Protein 6SA9 (pdb70)

B-factor: mean 26.71, std 13.99, range [3.39, 95.65]

Structure (mmCIF, N/CA/C/O backbone):
data_6SA9
#
_entry.id   6SA9
#
_cell.length_a   42.387
_cell.length_b   98.920
_cell.length_c   76.508
_cell.angle_alpha   90.000
_cell.angle_beta   94.370
_cell.angle_gamma   90.000
#
_symmetry.space_group_name_H-M   'C 1 2 1'
#
loop_
_entity.id
_entity.type
_entity.pdbx_description
1 polymer 'Endogenous retrovirus group K member 9 Pol protein'
2 non-polymer GLYCEROL
3 water water
#
loop_
_atom_site.group_PDB
_atom_site.id
_atom_site.type_symbol
_atom_site.label_atom_id
_atom_site.label_alt_id
_atom_site.label_comp_id
_atom_site.label_asym_id
_atom_site.label_entity_id
_atom_site.label_seq_id
_atom_site.pdbx_PDB_ins_code
_atom_site.Cartn_x
_atom_site.Cartn_y
_atom_site.Cartn_z
_atom_site.occupancy
_atom_site.B_iso_or_equiv
_atom_site.auth_seq_id
_atom_site.auth_comp_id
_atom_site.auth_asym_id
_atom_site.auth_atom_id
_atom_site.pdbx_PDB_model_num
ATOM 1 N N . PRO A 1 2 ? 17.714 -2.347 13.126 1.00 21.91 1 PRO A N 1
ATOM 2 C CA . PRO A 1 2 ? 16.318 -2.641 12.785 1.00 19.24 1 PRO A CA 1
ATOM 3 C C . PRO A 1 2 ? 16.016 -2.476 11.302 1.00 22.03 1 PRO A C 1
ATOM 4 O O . PRO A 1 2 ? 16.745 -1.792 10.584 1.00 21.24 1 PRO A O 1
ATOM 8 N N . VAL A 1 3 ? 14.939 -3.105 10.853 1.00 18.60 2 VAL A N 1
ATOM 9 C CA . VAL A 1 3 ? 14.517 -3.006 9.460 1.00 18.88 2 VAL A CA 1
ATOM 10 C C . VAL A 1 3 ? 13.605 -1.804 9.320 1.00 31.81 2 VAL A C 1
ATOM 11 O O . VAL A 1 3 ? 12.625 -1.678 10.051 1.00 30.03 2 VAL A O 1
ATOM 15 N N . THR A 1 4 ? 13.924 -0.920 8.384 1.00 32.09 3 THR A N 1
ATOM 16 C CA . THR A 1 4 ? 13.250 0.376 8.325 1.00 38.24 3 THR A CA 1
ATOM 17 C C . THR A 1 4 ? 12.172 0.437 7.254 1.00 43.37 3 THR A C 1
ATOM 18 O O . THR A 1 4 ? 11.484 1.451 7.109 1.00 40.14 3 THR A O 1
ATOM 22 N N . LEU A 1 5 ? 12.026 -0.653 6.510 1.00 44.44 4 LEU A N 1
ATOM 23 C CA . LEU A 1 5 ? 10.962 -0.768 5.523 1.00 49.81 4 LEU A CA 1
ATOM 24 C C . LEU A 1 5 ? 10.440 -2.202 5.469 1.00 48.84 4 LEU A C 1
ATOM 25 O O . LEU A 1 5 ? 11.176 -3.117 5.107 1.00 42.19 4 LEU A O 1
ATOM 30 N N . GLU A 1 6 ? 9.176 -2.397 5.838 1.00 53.22 5 GLU A N 1
ATOM 31 C CA . GLU A 1 6 ? 8.562 -3.721 5.782 1.00 59.18 5 GLU A CA 1
ATOM 32 C C . GLU A 1 6 ? 8.604 -4.277 4.359 1.00 57.37 5 GLU A C 1
ATOM 33 O O . GLU A 1 6 ? 8.507 -3.519 3.391 1.00 54.39 5 GLU A O 1
ATOM 39 N N . PRO A 1 7 ? 8.746 -5.607 4.231 1.00 51.30 6 PRO A N 1
ATOM 40 C CA . PRO A 1 7 ? 8.760 -6.304 2.939 1.00 53.48 6 PRO A CA 1
ATOM 41 C C . PRO A 1 7 ? 7.509 -6.042 2.103 1.00 61.23 6 PRO A C 1
ATOM 42 O O . PRO A 1 7 ? 6.437 -5.824 2.668 1.00 64.77 6 PRO A O 1
ATOM 46 N N . ALA A 1 24 ? 13.029 -3.466 1.002 1.00 70.94 23 ALA A N 1
ATOM 47 C CA . ALA A 1 24 ? 13.270 -3.377 2.438 1.00 72.03 23 ALA A CA 1
ATOM 48 C C . ALA A 1 24 ? 14.738 -3.082 2.731 1.00 68.22 23 ALA A C 1
ATOM 49 O O . ALA A 1 24 ? 15.623 -3.590 2.043 1.00 69.92 23 ALA A O 1
ATOM 51 N N . ARG A 1 25 ? 14.994 -2.261 3.750 1.00 59.28 24 ARG A N 1
ATOM 52 C CA . ARG A 1 25 ? 16.368 -1.962 4.146 1.00 44.55 24 ARG A CA 1
ATOM 53 C C . ARG A 1 25 ? 16.579 -1.858 5.661 1.00 35.12 24 ARG A C 1
ATOM 54 O O . ARG A 1 25 ? 15.632 -1.918 6.453 1.00 29.38 24 ARG A O 1
ATOM 62 N N . TYR A 1 26 ? 17.840 -1.698 6.043 1.00 27.92 25 TYR A N 1
ATOM 63 C CA . TYR A 1 26 ? 18.258 -1.899 7.418 1.00 27.88 25 TYR A CA 1
ATOM 64 C C . TYR A 1 26 ? 19.044 -0.701 7.934 1.00 33.88 25 TYR A C 1
ATOM 65 O O . TYR A 1 26 ? 19.842 -0.110 7.204 1.00 33.38 25 TYR A O 1
ATOM 74 N N . LYS A 1 27 ? 18.800 -0.339 9.190 1.00 27.23 26 LYS A N 1
ATOM 75 C CA . LYS A 1 27 ? 19.582 0.687 9.857 1.00 30.73 26 LYS A CA 1
ATOM 76 C C . LYS A 1 27 ? 20.030 0.169 11.220 1.00 28.82 26 LYS A C 1
ATOM 77 O O . LYS A 1 27 ? 19.226 -0.368 11.987 1.00 25.44 26 LYS A O 1
ATOM 83 N N . SER A 1 28 ? 21.318 0.316 11.512 1.00 24.26 27 SER A N 1
ATOM 84 C CA . SER A 1 28 ? 21.880 -0.204 12.752 1.00 30.44 27 SER A CA 1
ATOM 85 C C . SER A 1 28 ? 21.403 0.600 13.952 1.00 26.55 27 SER A C 1
ATOM 86 O O . SER A 1 28 ? 20.984 1.746 13.808 1.00 27.83 27 SER A O 1
ATOM 89 N N . PHE A 1 29 ? 21.460 -0.015 15.133 1.00 23.70 28 PHE A N 1
ATOM 90 C CA . PHE A 1 29 ? 21.277 0.714 16.382 1.00 23.94 28 PHE A CA 1
ATOM 91 C C . PHE A 1 29 ? 22.428 1.695 16.513 1.00 26.69 28 PHE A C 1
ATOM 92 O O . PHE A 1 29 ? 23.531 1.424 16.037 1.00 27.14 28 PHE A O 1
ATOM 100 N N . SER A 1 30 ? 22.173 2.826 17.162 1.00 25.86 29 SER A N 1
ATOM 101 C CA . SER A 1 30 ? 23.200 3.841 17.357 1.00 30.71 29 SER A CA 1
ATOM 102 C C . SER A 1 30 ? 24.254 3.329 18.328 1.00 31.75 29 SER A C 1
ATOM 103 O O . SER A 1 30 ? 23.968 2.491 19.187 1.00 24.45 29 SER A O 1
ATOM 106 N N . ILE A 1 31 ? 25.474 3.834 18.186 1.00 34.69 30 ILE A N 1
ATOM 107 C CA . ILE A 1 31 ? 26.562 3.435 19.068 1.00 34.60 30 ILE A CA 1
ATOM 108 C C . ILE A 1 31 ? 26.202 3.830 20.490 1.00 30.18 30 ILE A C 1
ATOM 109 O O . ILE A 1 31 ? 26.451 3.085 21.446 1.00 29.10 30 ILE A O 1
ATOM 114 N N . LYS A 1 32 ? 25.584 4.995 20.620 1.00 31.50 31 LYS A N 1
ATOM 115 C CA . LYS A 1 32 ? 25.126 5.478 21.913 1.00 34.63 31 LYS A CA 1
ATOM 116 C C . LYS A 1 32 ? 24.096 4.539 22.537 1.00 34.81 31 LYS A C 1
ATOM 117 O O . LYS A 1 32 ? 24.175 4.218 23.719 1.00 34.90 31 LYS A O 1
ATOM 131 N N . LEU A 1 34 ? 23.621 1.375 22.059 1.00 22.16 33 LEU A N 1
ATOM 132 C CA . LEU A 1 34 ? 24.261 0.133 22.471 1.00 22.96 33 LEU A CA 1
ATOM 133 C C . LEU A 1 34 ? 25.072 0.337 23.754 1.00 22.89 33 LEU A C 1
ATOM 134 O O . LEU A 1 34 ? 25.089 -0.520 24.637 1.00 22.07 33 LEU A O 1
ATOM 139 N N . LYS A 1 35 ? 25.726 1.487 23.873 1.00 22.67 34 LYS A N 1
ATOM 140 C CA . LYS A 1 35 ? 26.457 1.815 25.093 1.00 26.71 34 LYS A CA 1
ATOM 141 C C . LYS A 1 35 ? 25.536 1.898 26.313 1.00 25.13 34 LYS A C 1
ATOM 142 O O . LYS A 1 35 ? 25.876 1.395 27.387 1.00 25.46 34 LYS A O 1
ATOM 148 N N . ASP A 1 36 ? 24.385 2.548 26.147 1.00 26.80 35 ASP A N 1
ATOM 149 C CA . ASP A 1 36 ? 23.374 2.619 27.203 1.00 24.28 35 ASP A CA 1
ATOM 150 C C . ASP A 1 36 ? 22.885 1.234 27.634 1.00 25.91 35 ASP A C 1
ATOM 151 O O . ASP A 1 36 ? 22.706 0.972 28.826 1.00 29.31 35 ASP A O 1
ATOM 164 N N . LYS A 1 38 ? 24.523 -1.599 27.371 1.00 18.82 37 LYS A N 1
ATOM 165 C CA . LYS A 1 38 ? 25.609 -2.275 28.068 1.00 20.31 37 LYS A CA 1
ATOM 166 C C . LYS A 1 38 ? 25.724 -1.748 29.495 1.00 23.52 37 LYS A C 1
ATOM 167 O O . LYS A 1 38 ? 25.956 -2.511 30.437 1.00 21.73 37 LYS A O 1
ATOM 173 N N . GLU A 1 39 ? 25.561 -0.437 29.652 1.00 22.67 38 GLU A N 1
ATOM 174 C CA . GLU A 1 39 ? 25.616 0.180 30.973 1.00 28.69 38 GLU A CA 1
ATOM 175 C C . GLU A 1 39 ? 24.423 -0.259 31.825 1.00 27.92 38 GLU A C 1
ATOM 176 O O . GLU A 1 39 ? 24.561 -0.517 33.021 1.00 29.68 38 GLU A O 1
ATOM 182 N N . GLY A 1 40 ? 23.253 -0.359 31.204 1.00 29.30 39 GLY A N 1
ATOM 183 C CA . GLY A 1 40 ? 22.071 -0.821 31.906 1.00 25.56 39 GLY A CA 1
ATOM 184 C C . GLY A 1 40 ? 22.233 -2.237 32.424 1.00 25.18 39 GLY A C 1
ATOM 185 O O . GLY A 1 40 ? 21.871 -2.532 33.565 1.00 24.11 39 GLY A O 1
ATOM 186 N N . VAL A 1 41 ? 22.774 -3.124 31.591 1.00 18.27 40 VAL A N 1
ATOM 187 C CA . VAL A 1 41 ? 23.024 -4.500 32.024 1.00 20.93 40 VAL A CA 1
ATOM 188 C C . VAL A 1 41 ? 24.071 -4.537 33.141 1.00 23.73 40 VAL A C 1
ATOM 189 O O . VAL A 1 41 ? 23.931 -5.290 34.104 1.00 23.34 40 VAL A O 1
ATOM 193 N N . LYS A 1 42 ? 25.110 -3.712 33.019 1.00 22.22 41 LYS A N 1
ATOM 194 C CA . LYS A 1 42 ? 26.131 -3.621 34.068 1.00 28.06 41 LYS A CA 1
ATOM 195 C C . LYS A 1 42 ? 25.567 -3.140 35.405 1.00 25.66 41 LYS A C 1
ATOM 196 O O . LYS A 1 42 ? 25.904 -3.682 36.456 1.00 24.18 41 LYS A O 1
ATOM 202 N N . GLN A 1 43 ? 24.703 -2.128 35.362 1.00 23.70 42 GLN A N 1
ATOM 203 C CA . GLN A 1 43 ? 24.146 -1.543 36.584 1.00 24.29 42 GLN A CA 1
ATOM 204 C C . GLN A 1 43 ? 22.996 -2.351 37.175 1.00 29.70 42 GLN A C 1
ATOM 205 O O . GLN A 1 43 ? 22.878 -2.459 38.394 1.00 26.83 42 GLN A O 1
ATOM 211 N N . TYR A 1 44 ? 22.149 -2.923 36.320 1.00 27.10 43 TYR A N 1
ATOM 212 C CA . TYR A 1 44 ? 20.906 -3.528 36.805 1.00 29.34 43 TYR A CA 1
ATOM 213 C C . TYR A 1 44 ? 20.740 -5.019 36.509 1.00 27.47 43 TYR A C 1
ATOM 214 O O . TYR A 1 44 ? 19.875 -5.677 37.092 1.00 30.55 43 TYR A O 1
ATOM 223 N N . GLY A 1 45 ? 21.571 -5.553 35.618 1.00 24.10 44 GLY A N 1
ATOM 224 C CA . GLY A 1 45 ? 21.481 -6.954 35.241 1.00 22.45 44 GLY A CA 1
ATOM 225 C C . GLY A 1 45 ? 20.480 -7.184 34.119 1.00 25.35 44 GLY A C 1
ATOM 226 O O . GLY A 1 45 ? 19.559 -6.387 33.931 1.00 26.66 44 GLY A O 1
ATOM 227 N N . PRO A 1 46 ? 20.646 -8.289 33.372 1.00 25.65 45 PRO A N 1
ATOM 228 C CA . PRO A 1 46 ? 19.842 -8.576 32.178 1.00 26.68 45 PRO A CA 1
ATOM 229 C C . PRO A 1 46 ? 18.376 -8.801 32.514 1.00 25.49 45 PRO A C 1
ATOM 230 O O . PRO A 1 46 ? 17.503 -8.518 31.695 1.00 28.68 45 PRO A O 1
ATOM 234 N N . ASN A 1 47 ? 18.100 -9.315 33.706 1.00 25.33 46 ASN A N 1
ATOM 235 C CA . ASN A 1 47 ? 16.721 -9.634 34.047 1.00 28.32 46 ASN A CA 1
ATOM 236 C C . ASN A 1 47 ? 16.077 -8.776 35.121 1.00 28.58 46 ASN A C 1
ATOM 237 O O . ASN A 1 47 ? 15.125 -9.189 35.779 1.00 32.20 46 ASN A O 1
ATOM 242 N N . SER A 1 48 ? 16.585 -7.566 35.273 1.00 23.46 47 SER A N 1
ATOM 243 C CA . SER A 1 48 ? 15.891 -6.585 36.083 1.00 22.77 47 SER A CA 1
ATOM 244 C C . SER A 1 48 ? 14.599 -6.261 35.354 1.00 20.88 47 SER A C 1
ATOM 245 O O . SER A 1 48 ? 14.553 -6.302 34.123 1.00 23.22 47 SER A O 1
ATOM 248 N N . PRO A 1 49 ? 13.536 -5.945 36.103 1.00 19.63 48 PRO A N 1
ATOM 249 C CA . PRO A 1 49 ? 12.324 -5.448 35.442 1.00 21.84 48 PRO A CA 1
ATOM 250 C C . PRO A 1 49 ? 12.674 -4.276 34.529 1.00 22.36 48 PRO A C 1
ATOM 251 O O . PRO A 1 49 ? 12.097 -4.126 33.452 1.00 25.06 48 PRO A O 1
ATOM 255 N N . TYR A 1 50 ? 13.632 -3.461 34.961 1.00 24.90 49 TYR A N 1
ATOM 256 C CA . TYR A 1 50 ? 14.171 -2.370 34.158 1.00 21.19 49 TYR A CA 1
ATOM 257 C C . TYR A 1 50 ? 14.585 -2.822 32.750 1.00 24.86 49 TYR A C 1
ATOM 258 O O . TYR A 1 50 ? 14.035 -2.352 31.753 1.00 21.68 49 TYR A O 1
ATOM 280 N N . ARG A 1 52 ? 14.178 -5.780 31.328 1.00 19.92 51 ARG A N 1
ATOM 281 C CA . ARG A 1 52 ? 13.145 -6.597 30.686 1.00 22.71 51 ARG A CA 1
ATOM 282 C C . ARG A 1 52 ? 12.114 -5.745 29.957 1.00 22.72 51 ARG A C 1
ATOM 283 O O . ARG A 1 52 ? 11.743 -6.020 28.815 1.00 20.67 51 ARG A O 1
ATOM 291 N N . THR A 1 53 ? 11.644 -4.701 30.617 1.00 21.64 52 THR A N 1
ATOM 292 C CA . THR A 1 53 ? 10.641 -3.859 29.989 1.00 24.65 52 THR A CA 1
ATOM 293 C C . THR A 1 53 ? 11.277 -2.967 28.907 1.00 24.45 52 THR A C 1
ATOM 294 O O . THR A 1 53 ? 10.660 -2.695 27.875 1.00 20.46 52 THR A O 1
ATOM 298 N N . LEU A 1 54 ? 12.524 -2.555 29.110 1.00 21.42 53 LEU A N 1
ATOM 299 C CA . LEU A 1 54 ? 13.221 -1.759 28.099 1.00 20.30 53 LEU A CA 1
ATOM 300 C C . LEU A 1 54 ? 13.413 -2.589 26.833 1.00 19.55 53 LEU A C 1
ATOM 301 O O . LEU A 1 54 ? 13.153 -2.126 25.720 1.00 15.88 53 LEU A O 1
ATOM 306 N N . LEU A 1 55 ? 13.855 -3.832 27.009 1.00 19.70 54 LEU A N 1
ATOM 307 C CA . LEU A 1 55 ? 14.012 -4.737 25.882 1.00 19.64 54 LEU A CA 1
ATOM 308 C C . LEU A 1 55 ? 12.680 -5.002 25.180 1.00 16.17 54 LEU A C 1
ATOM 309 O O . LEU A 1 55 ? 12.604 -5.010 23.947 1.00 16.54 54 LEU A O 1
ATOM 314 N N . ASP A 1 56 ? 11.631 -5.214 25.969 1.00 16.56 55 ASP A N 1
ATOM 315 C CA . ASP A 1 56 ? 10.301 -5.422 25.414 1.00 18.87 55 ASP A CA 1
ATOM 316 C C . ASP A 1 56 ? 9.869 -4.229 24.568 1.00 17.10 55 ASP A C 1
ATOM 317 O O . ASP A 1 56 ? 9.315 -4.400 23.476 1.00 16.61 55 ASP A O 1
ATOM 322 N N . SER A 1 57 ? 10.129 -3.025 25.079 1.00 18.52 56 SER A N 1
ATOM 323 C CA . SER A 1 57 ? 9.769 -1.783 24.394 1.00 21.85 56 SER A CA 1
ATOM 324 C C . SER A 1 57 ? 10.496 -1.645 23.067 1.00 18.05 56 SER A C 1
ATOM 325 O O . SER A 1 57 ? 9.894 -1.312 22.046 1.00 18.23 56 SER A O 1
ATOM 328 N N . ILE A 1 58 ? 11.805 -1.882 23.094 1.00 17.57 57 ILE A N 1
ATOM 329 C CA . ILE A 1 58 ? 12.622 -1.830 21.883 1.00 16.28 57 ILE A CA 1
ATOM 330 C C . ILE A 1 58 ? 12.158 -2.868 20.865 1.00 18.39 57 ILE A C 1
ATOM 331 O O . ILE A 1 58 ? 12.068 -2.578 19.661 1.00 18.07 57 ILE A O 1
ATOM 336 N N . ALA A 1 59 ? 11.847 -4.068 21.355 1.00 13.17 58 ALA A N 1
ATOM 337 C CA . ALA A 1 59 ? 11.430 -5.182 20.499 1.00 15.11 58 ALA A CA 1
ATOM 338 C C . ALA A 1 59 ? 10.063 -4.957 19.837 1.00 18.62 58 ALA A C 1
ATOM 339 O O . ALA A 1 59 ? 9.782 -5.519 18.772 1.00 18.31 58 ALA A O 1
ATOM 341 N N . HIS A 1 60 ? 9.212 -4.146 20.463 1.00 16.40 59 HIS A N 1
ATOM 342 C CA A HIS A 1 60 ? 7.906 -3.822 19.889 0.50 19.52 59 HIS A CA 1
ATOM 343 C CA B HIS A 1 60 ? 7.907 -3.824 19.888 0.50 19.52 59 HIS A CA 1
ATOM 344 C C . HIS A 1 60 ? 7.927 -2.481 19.165 1.00 22.19 59 HIS A C 1
ATOM 345 O O . HIS A 1 60 ? 7.036 -2.183 18.369 1.00 25.47 59 HI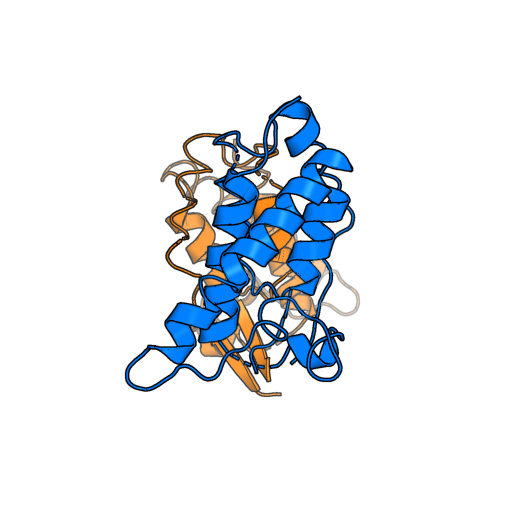S A O 1
ATOM 358 N N . GLY A 1 61 ? 8.953 -1.682 19.445 1.00 18.56 60 GLY A N 1
ATOM 359 C CA . GLY A 1 61 ? 9.092 -0.363 18.856 1.00 19.72 60 GLY A CA 1
ATOM 360 C C . GLY A 1 61 ? 9.817 -0.372 17.524 1.00 18.67 60 GLY A C 1
ATOM 361 O O . GLY A 1 61 ? 9.713 0.579 16.747 1.00 21.76 60 GLY A O 1
ATOM 362 N N . HIS A 1 62 ? 10.555 -1.451 17.278 1.00 17.44 61 HIS A N 1
ATOM 363 C CA . HIS A 1 62 ? 11.341 -1.613 16.068 1.00 22.41 61 HIS A CA 1
ATOM 364 C C . HIS A 1 62 ? 11.062 -2.985 15.487 1.00 19.44 61 HIS A C 1
ATOM 365 O O . HIS A 1 62 ? 10.622 -3.898 16.191 1.00 16.99 61 HIS A O 1
ATOM 372 N N . ARG A 1 63 ? 11.342 -3.134 14.201 1.00 18.48 62 ARG A N 1
ATOM 373 C CA . ARG A 1 63 ? 11.200 -4.420 13.547 1.00 17.12 62 ARG A CA 1
ATOM 374 C C . ARG A 1 63 ? 12.561 -5.098 13.628 1.00 14.55 62 ARG A C 1
ATOM 375 O O . ARG A 1 63 ? 13.472 -4.747 12.880 1.00 15.66 62 ARG A O 1
ATOM 383 N N . LEU A 1 64 ? 12.725 -6.024 14.576 1.00 14.34 63 LEU A N 1
ATOM 384 C CA . LEU A 1 64 ? 14.038 -6.620 14.811 1.00 14.84 63 LEU A CA 1
ATOM 385 C C . LEU A 1 64 ? 14.237 -7.929 14.049 1.00 12.43 63 LEU A C 1
ATOM 386 O O . LEU A 1 64 ? 13.412 -8.835 14.129 1.00 16.36 63 LEU A O 1
ATOM 391 N N . ILE A 1 65 ? 15.338 -8.016 13.310 1.00 14.03 64 ILE A N 1
ATOM 392 C CA . ILE A 1 65 ? 15.719 -9.267 12.664 1.00 13.80 64 ILE A CA 1
ATOM 393 C C . ILE A 1 65 ? 16.730 -10.007 13.543 1.00 15.15 64 ILE A C 1
ATOM 394 O O . ILE A 1 65 ? 17.244 -9.446 14.511 1.00 14.92 64 ILE A O 1
ATOM 399 N N . PRO A 1 66 ? 17.001 -11.282 13.236 1.00 14.84 65 PRO A N 1
ATOM 400 C CA . PRO A 1 66 ? 17.986 -11.975 14.073 1.00 15.19 65 PRO A CA 1
ATOM 401 C C . PRO A 1 66 ? 19.302 -11.207 14.203 1.00 14.44 65 PRO A C 1
ATOM 402 O O . PRO A 1 66 ? 19.903 -11.223 15.275 1.00 12.70 65 PRO A O 1
ATOM 406 N N . TYR A 1 67 ? 19.746 -10.533 13.146 1.00 12.17 66 TYR A N 1
ATOM 407 C CA . TYR A 1 67 ? 20.989 -9.770 13.244 1.00 13.15 66 TYR A CA 1
ATOM 408 C C . TYR A 1 67 ? 20.929 -8.710 14.344 1.00 14.00 66 TYR A C 1
ATOM 409 O O . TYR A 1 67 ? 21.904 -8.501 15.056 1.00 15.44 66 TYR A O 1
ATOM 418 N N . ASP A 1 68 ? 19.787 -8.034 14.481 1.00 15.06 67 ASP A N 1
ATOM 419 C CA . ASP A 1 68 ? 19.607 -7.067 15.570 1.00 16.63 67 ASP A CA 1
ATOM 420 C C . ASP A 1 68 ? 19.743 -7.724 16.937 1.00 14.67 67 ASP A C 1
ATOM 421 O O . ASP A 1 68 ? 20.347 -7.160 17.855 1.00 14.44 67 ASP A O 1
ATOM 426 N N . TRP A 1 69 ? 19.129 -8.891 17.094 1.00 12.85 68 TRP A N 1
ATOM 427 C CA . TRP A 1 69 ? 19.156 -9.565 18.385 1.00 14.18 68 TRP A CA 1
ATOM 428 C C . TRP A 1 69 ? 20.574 -9.969 18.737 1.00 15.20 68 TRP A C 1
ATOM 429 O O . TRP A 1 69 ? 21.004 -9.842 19.895 1.00 15.24 68 TRP A O 1
ATOM 440 N N . GLU A 1 70 ? 21.297 -10.453 17.733 1.00 12.97 69 GLU A N 1
ATOM 441 C CA . GLU A 1 70 ? 22.699 -10.838 17.912 1.00 15.22 69 GLU A CA 1
ATOM 442 C C . GLU A 1 70 ? 23.536 -9.636 18.341 1.00 15.90 69 GLU A C 1
ATOM 443 O O . GLU A 1 70 ? 24.302 -9.732 19.297 1.00 19.19 69 GLU A O 1
ATOM 449 N N . ILE A 1 71 ? 23.393 -8.513 17.641 1.00 14.01 70 ILE A N 1
ATOM 450 C CA . ILE A 1 71 ? 24.161 -7.312 17.981 1.00 20.21 70 ILE A CA 1
ATOM 451 C C . ILE A 1 71 ? 23.841 -6.800 19.390 1.00 20.19 70 ILE A C 1
ATOM 452 O O . ILE A 1 71 ? 24.743 -6.465 20.165 1.00 19.70 70 ILE A O 1
ATOM 457 N N . LEU A 1 72 ? 22.551 -6.737 19.712 1.00 16.71 71 LEU A N 1
ATOM 458 C CA . LEU A 1 72 ? 22.093 -6.272 21.019 1.00 18.87 71 LEU A CA 1
ATOM 459 C C . LEU A 1 72 ? 22.652 -7.133 22.132 1.00 18.12 71 LEU A C 1
ATOM 460 O O . LEU A 1 72 ? 23.228 -6.623 23.098 1.00 20.77 71 LEU A O 1
ATOM 465 N N . ALA A 1 73 ? 22.475 -8.442 21.999 1.00 13.71 72 ALA A N 1
ATOM 466 C CA . ALA A 1 73 ? 22.925 -9.370 23.031 1.00 18.47 72 ALA A CA 1
ATOM 467 C C . ALA A 1 73 ? 24.449 -9.346 23.163 1.00 21.39 72 ALA A C 1
ATOM 468 O O . ALA A 1 73 ? 24.988 -9.282 24.270 1.00 16.97 72 ALA A O 1
ATOM 470 N N . LYS A 1 74 ? 25.142 -9.386 22.029 1.00 19.02 73 LYS A N 1
ATOM 471 C CA . LYS A 1 74 ? 26.598 -9.450 22.051 1.00 22.97 73 LYS A CA 1
ATOM 472 C C . LYS A 1 74 ? 27.184 -8.184 22.671 1.00 21.69 73 LYS A C 1
ATOM 473 O O . LYS A 1 74 ? 28.153 -8.240 23.434 1.00 19.18 73 LYS A O 1
ATOM 479 N N . SER A 1 75 ? 26.565 -7.049 22.368 1.00 18.72 74 SER A N 1
ATOM 480 C CA . SER A 1 75 ? 27.021 -5.755 22.869 1.00 24.02 74 SER A CA 1
ATOM 481 C C . SER A 1 75 ? 26.759 -5.556 24.364 1.00 23.03 74 SER A C 1
ATOM 482 O O . SER A 1 75 ? 27.562 -4.939 25.068 1.00 27.83 74 SER A O 1
ATOM 485 N N . SER A 1 76 ? 25.627 -6.067 24.830 1.00 18.31 75 SER A N 1
ATOM 486 C CA . SER A 1 76 ? 25.116 -5.771 26.166 1.00 19.07 75 SER A CA 1
ATOM 487 C C . SER A 1 76 ? 25.558 -6.767 27.235 1.00 19.49 75 SER A C 1
ATOM 488 O O . SER A 1 76 ? 25.636 -6.425 28.414 1.00 21.11 75 SER A O 1
ATOM 491 N N . LEU A 1 77 ? 25.838 -7.999 26.823 1.00 17.69 76 LEU A N 1
ATOM 492 C CA . LEU A 1 77 ? 26.032 -9.101 27.762 1.00 16.05 76 LEU A CA 1
ATOM 493 C C . LEU A 1 77 ? 27.494 -9.509 27.929 1.00 14.58 76 LEU A C 1
ATOM 494 O O . LEU A 1 77 ? 28.305 -9.341 27.023 1.00 19.01 76 LEU A O 1
ATOM 499 N N . SER A 1 78 ? 27.828 -10.057 29.093 1.00 20.02 77 SER A N 1
ATOM 500 C CA . SER A 1 78 ? 29.133 -10.681 29.270 1.00 21.17 77 SER A CA 1
ATOM 501 C C . SER A 1 78 ? 29.216 -11.914 28.364 1.00 22.91 77 SER A C 1
ATOM 502 O O . SER A 1 78 ? 28.192 -12.422 27.909 1.00 21.79 77 SER A O 1
ATOM 505 N N . PRO A 1 79 ? 30.433 -12.404 28.091 1.00 20.74 78 PRO A N 1
ATOM 506 C CA . PRO A 1 79 ? 30.555 -13.598 27.247 1.00 23.88 78 PRO A CA 1
ATOM 507 C C . PRO A 1 79 ? 29.720 -14.784 27.745 1.00 19.67 78 PRO A C 1
ATOM 508 O O . PRO A 1 79 ? 29.086 -15.460 26.933 1.00 19.58 78 PRO A O 1
ATOM 512 N N . SER A 1 80 ? 29.705 -15.030 29.054 1.00 20.91 79 SER A N 1
ATOM 513 C CA . SER A 1 80 ? 28.928 -16.149 29.591 1.00 16.60 79 SER A CA 1
ATOM 514 C C . SER A 1 80 ? 27.416 -15.921 29.499 1.00 16.93 79 SER A C 1
ATOM 515 O O . SER A 1 80 ? 26.652 -16.856 29.223 1.00 16.09 79 SER A O 1
ATOM 518 N N . GLN A 1 81 ? 26.986 -14.688 29.738 1.00 17.42 80 GLN A N 1
ATOM 519 C CA . GLN A 1 81 ? 25.574 -14.342 29.598 1.00 17.92 80 GLN A CA 1
ATOM 520 C C . GLN A 1 81 ? 25.147 -14.473 28.135 1.00 16.07 80 GLN A C 1
ATOM 521 O O . GLN A 1 81 ? 24.051 -14.949 27.833 1.00 15.49 80 GLN A O 1
ATOM 527 N N . PHE A 1 82 ? 26.017 -14.038 27.232 1.00 12.98 81 PHE A N 1
ATOM 528 C CA . PHE A 1 82 ? 25.740 -14.175 25.810 1.00 18.69 81 PHE A CA 1
ATOM 529 C C . PHE A 1 82 ? 25.622 -15.649 25.401 1.00 15.58 81 PHE A C 1
ATOM 530 O O . PHE A 1 82 ? 24.748 -16.011 24.619 1.00 14.43 81 PHE A O 1
ATOM 538 N N . LEU A 1 83 ? 26.499 -16.502 25.920 1.00 14.02 82 LEU A N 1
ATOM 539 C CA . LEU A 1 83 ? 26.422 -17.927 25.586 1.00 12.86 82 LEU A CA 1
ATOM 540 C C . LEU A 1 83 ? 25.087 -18.509 26.071 1.00 12.10 82 LEU A C 1
ATOM 541 O O . LEU A 1 83 ? 24.434 -19.295 25.365 1.00 14.79 82 LEU A O 1
ATOM 546 N N . GLN A 1 84 ? 24.655 -18.099 27.262 1.00 12.72 83 GLN A N 1
ATOM 547 C CA . GLN A 1 84 ? 23.355 -18.542 27.766 1.00 12.49 83 GLN A CA 1
ATOM 548 C C . GLN A 1 84 ? 22.243 -18.071 26.834 1.00 14.36 83 GLN A C 1
ATOM 549 O O . GLN A 1 84 ? 21.385 -18.863 26.446 1.00 13.58 83 GLN A O 1
ATOM 555 N N . PHE A 1 85 ? 22.258 -16.784 26.488 1.00 14.10 84 PHE A N 1
ATOM 556 C CA . PHE A 1 85 ? 21.231 -16.233 25.607 1.00 12.50 84 PHE A CA 1
ATOM 557 C C . PHE A 1 85 ? 21.170 -17.026 24.300 1.00 14.53 84 PHE A C 1
ATOM 558 O O . PHE A 1 85 ? 20.093 -17.419 23.849 1.00 12.73 84 PHE A O 1
ATOM 566 N N . LYS A 1 86 ? 22.325 -17.267 23.690 1.00 12.12 85 LYS A N 1
ATOM 567 C CA . LYS A 1 86 ? 22.330 -17.976 22.401 1.00 12.57 85 LYS A CA 1
ATOM 568 C C . LYS A 1 86 ? 21.856 -19.407 22.556 1.00 16.04 85 LYS A C 1
ATOM 569 O O . LYS A 1 86 ? 21.144 -19.945 21.700 1.00 12.24 85 LYS A O 1
ATOM 575 N N . THR A 1 87 ? 22.256 -20.033 23.653 1.00 12.38 86 THR A N 1
ATOM 576 C CA . THR A 1 87 ? 21.830 -21.398 23.930 1.00 11.26 86 THR A CA 1
ATOM 577 C C . THR A 1 87 ? 20.303 -21.455 24.036 1.00 14.25 86 THR A C 1
ATOM 578 O O . THR A 1 87 ? 19.677 -22.365 23.490 1.00 14.21 86 THR A O 1
ATOM 582 N N . TRP A 1 88 ? 19.703 -20.484 24.725 1.00 11.61 87 TRP A N 1
ATOM 583 C CA . TRP A 1 88 ? 18.240 -20.491 24.892 1.00 13.92 87 TRP A CA 1
ATOM 584 C C . TRP A 1 88 ? 17.475 -20.018 23.666 1.00 13.36 87 TRP A C 1
ATOM 585 O O . TRP A 1 88 ? 16.323 -20.409 23.468 1.00 11.45 87 TRP A O 1
ATOM 596 N N . TRP A 1 89 ? 18.117 -19.196 22.843 1.00 13.63 88 TRP A N 1
ATOM 597 C CA . TRP A 1 89 ? 17.541 -18.789 21.554 1.00 14.04 88 TRP A CA 1
ATOM 598 C C . TRP A 1 89 ? 17.434 -20.037 20.668 1.00 13.14 88 TRP A C 1
ATOM 599 O O . TRP A 1 89 ? 16.390 -20.309 20.061 1.00 12.88 88 TRP A O 1
ATOM 610 N N . ILE A 1 90 ? 18.508 -20.811 20.609 1.00 12.09 89 ILE A N 1
ATOM 611 C CA . ILE A 1 90 ? 18.501 -22.031 19.811 1.00 13.71 89 ILE A CA 1
ATOM 612 C C . ILE A 1 90 ? 17.477 -23.037 20.358 1.00 14.07 89 ILE A C 1
ATOM 613 O O . ILE A 1 90 ? 16.713 -23.638 19.595 1.00 14.31 89 ILE A O 1
ATOM 618 N N . ASP A 1 91 ? 17.431 -23.191 21.679 1.00 12.96 90 ASP A N 1
ATOM 619 C CA . ASP A 1 91 ? 16.438 -24.073 22.291 1.00 16.69 90 ASP A CA 1
ATOM 620 C C . ASP A 1 91 ? 15.014 -23.651 21.944 1.00 15.32 90 ASP A C 1
ATOM 621 O O . ASP A 1 91 ? 14.176 -24.489 21.589 1.00 15.68 90 ASP A O 1
ATOM 626 N N . GLY A 1 92 ? 14.746 -22.352 22.039 1.00 13.89 91 GLY A N 1
ATOM 627 C CA . GLY A 1 92 ? 13.426 -21.825 21.742 1.00 15.42 91 GLY A CA 1
ATOM 628 C C . GLY A 1 92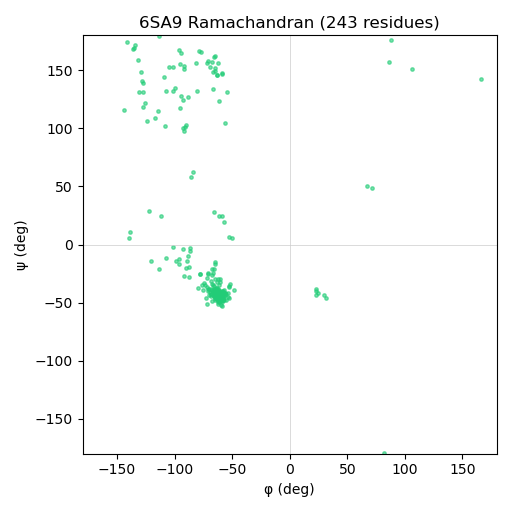 ? 13.063 -21.999 20.282 1.00 14.93 91 GLY A C 1
ATOM 629 O O . GLY A 1 92 ? 11.899 -22.231 19.927 1.00 13.47 91 GLY A O 1
ATOM 630 N N . VAL A 1 93 ? 14.061 -21.861 19.420 1.00 12.80 92 VAL A N 1
ATOM 631 C CA . VAL A 1 93 ? 13.862 -22.111 17.993 1.00 13.91 92 VAL A CA 1
ATOM 632 C C . VAL A 1 93 ? 13.509 -23.566 17.724 1.00 10.96 92 VAL A C 1
ATOM 633 O O . VAL A 1 93 ? 12.584 -23.862 16.941 1.00 13.82 92 VAL A O 1
ATOM 637 N N . GLN A 1 94 ? 14.213 -24.482 18.381 1.00 11.02 93 GLN A N 1
ATOM 638 C CA . GLN A 1 94 ? 13.913 -25.902 18.218 1.00 16.99 93 GLN A CA 1
ATOM 639 C C . GLN A 1 94 ? 12.464 -26.189 18.616 1.00 17.64 93 GLN A C 1
ATOM 640 O O . GLN A 1 94 ? 11.760 -26.904 17.906 1.00 15.47 93 GLN A O 1
ATOM 646 N N . GLU A 1 95 ? 12.009 -25.630 19.736 1.00 15.35 94 GLU A N 1
ATOM 647 C CA A GLU A 1 95 ? 10.620 -25.814 20.154 0.51 17.21 94 GLU A CA 1
ATOM 648 C CA B GLU A 1 95 ? 10.624 -25.839 20.140 0.49 16.50 94 GLU A CA 1
ATOM 649 C C . GLU A 1 95 ? 9.637 -25.182 19.172 1.00 15.51 94 GLU A C 1
ATOM 650 O O . GLU A 1 95 ? 8.609 -25.775 18.835 1.00 16.80 94 GLU A O 1
ATOM 661 N N . GLN A 1 96 ? 9.954 -23.979 18.702 1.00 13.39 95 GLN A N 1
ATOM 662 C CA . GLN A 1 96 ? 9.079 -23.284 17.757 1.00 14.59 95 GLN A CA 1
ATOM 663 C C . GLN A 1 96 ? 8.963 -24.019 16.431 1.00 15.79 95 GLN A C 1
ATOM 664 O O . GLN A 1 96 ? 7.889 -24.068 15.835 1.00 14.05 95 GLN A O 1
ATOM 670 N N . VAL A 1 97 ? 10.065 -24.588 15.956 1.00 12.60 96 VAL A N 1
ATOM 671 C CA . VAL A 1 97 ? 10.016 -25.340 14.710 1.00 15.81 96 VAL A CA 1
ATOM 672 C C . VAL A 1 97 ? 9.132 -26.584 14.861 1.00 17.75 96 VAL A C 1
ATOM 673 O O . VAL A 1 97 ? 8.370 -26.927 13.961 1.00 14.61 96 VAL A O 1
ATOM 677 N N . ARG A 1 98 ? 9.207 -27.250 16.005 1.00 15.46 97 ARG A N 1
ATOM 678 C CA . ARG A 1 98 ? 8.323 -28.394 16.231 1.00 18.65 97 ARG A CA 1
ATOM 679 C C . ARG A 1 98 ? 6.866 -27.964 16.154 1.00 13.84 97 ARG A C 1
ATOM 680 O O . ARG A 1 98 ? 6.046 -28.642 15.547 1.00 16.07 97 ARG A O 1
ATOM 688 N N . ARG A 1 99 ? 6.554 -26.818 16.750 1.00 17.61 98 ARG A N 1
ATOM 689 C CA . ARG A 1 99 ? 5.201 -26.283 16.713 1.00 15.66 98 ARG A CA 1
ATOM 690 C C . ARG A 1 99 ? 4.784 -25.884 15.296 1.00 14.28 98 ARG A C 1
ATOM 691 O O . ARG A 1 99 ? 3.662 -26.173 14.871 1.00 16.68 98 ARG A O 1
ATOM 699 N N . ASN A 1 100 ? 5.688 -25.227 14.571 1.00 13.17 99 ASN A N 1
ATOM 700 C CA . ASN A 1 100 ? 5.408 -24.820 13.191 1.00 14.56 99 ASN A CA 1
ATOM 701 C C . ASN A 1 100 ? 5.087 -26.012 12.299 1.00 16.19 99 ASN A C 1
ATOM 702 O O . ASN A 1 100 ? 4.167 -25.961 11.466 1.00 15.54 99 ASN A O 1
ATOM 707 N N . ARG A 1 101 ? 5.860 -27.086 12.468 1.00 16.74 100 ARG A N 1
ATOM 708 C CA . ARG A 1 101 ? 5.658 -28.311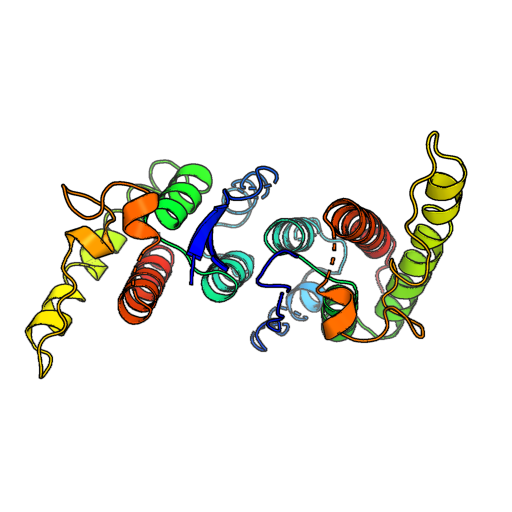 11.694 1.00 18.27 100 ARG A CA 1
ATOM 709 C C . ARG A 1 101 ? 4.356 -29.005 12.045 1.00 18.31 100 ARG A C 1
ATOM 710 O O . ARG A 1 101 ? 3.708 -29.599 11.185 1.00 22.59 100 ARG A O 1
ATOM 718 N N . ALA A 1 102 ? 3.963 -28.923 13.309 1.00 20.67 101 ALA A N 1
ATOM 719 C CA . ALA A 1 102 ? 2.781 -29.633 13.774 1.00 21.64 101 ALA A CA 1
ATOM 720 C C . ALA A 1 102 ? 1.507 -28.816 13.606 1.00 22.06 101 ALA A C 1
ATOM 721 O O . ALA A 1 102 ? 0.409 -29.340 13.777 1.00 24.72 101 ALA A O 1
ATOM 723 N N . ALA A 1 103 ? 1.648 -27.541 13.268 1.00 16.76 102 ALA A N 1
ATOM 724 C CA . ALA A 1 103 ? 0.486 -26.668 13.110 1.00 17.04 102 ALA A CA 1
ATOM 725 C C . ALA A 1 103 ? -0.405 -27.099 11.947 1.00 18.84 102 ALA A C 1
ATOM 726 O O . ALA A 1 103 ? 0.057 -27.698 10.973 1.00 19.77 102 ALA A O 1
ATOM 728 N N . ASN A 1 104 ? -1.695 -26.795 12.069 1.00 21.35 103 ASN A N 1
ATOM 729 C CA . ASN A 1 104 ? -2.652 -27.008 10.996 1.00 26.90 103 ASN A CA 1
ATOM 730 C C . ASN A 1 104 ? -3.221 -25.652 10.578 1.00 30.59 103 ASN A C 1
ATOM 731 O O . ASN A 1 104 ? -3.947 -25.024 11.345 1.00 33.39 103 ASN A O 1
ATOM 736 N N . PRO A 1 105 ? -2.846 -25.164 9.387 1.00 28.15 104 PRO A N 1
ATOM 737 C CA . PRO A 1 105 ? -1.875 -25.775 8.482 1.00 26.82 104 PRO A CA 1
ATOM 738 C C . PRO A 1 105 ? -0.462 -25.464 8.969 1.00 24.79 104 PRO A C 1
ATOM 739 O O . PRO A 1 105 ? -0.306 -24.614 9.842 1.00 20.87 104 PRO A O 1
ATOM 743 N N . PRO A 1 106 ? 0.546 -26.157 8.431 1.00 26.98 105 PRO A N 1
ATOM 744 C CA . PRO A 1 106 ? 1.923 -25.936 8.885 1.00 23.33 105 PRO A CA 1
ATOM 745 C C . PRO A 1 106 ? 2.395 -24.518 8.597 1.00 22.33 105 PRO A C 1
ATOM 746 O O . PRO A 1 106 ? 2.002 -23.908 7.603 1.00 23.59 105 PRO A O 1
ATOM 750 N N . VAL A 1 107 ? 3.226 -23.997 9.491 1.00 18.18 106 VAL A N 1
ATOM 751 C CA . VAL A 1 107 ? 3.829 -22.691 9.337 1.00 18.47 106 VAL A CA 1
ATOM 752 C C . VAL A 1 107 ? 5.201 -22.915 8.724 1.00 18.07 106 VAL A C 1
ATOM 753 O O . VAL A 1 107 ? 6.044 -23.597 9.307 1.00 16.54 106 VAL A O 1
ATOM 757 N N . ASN A 1 108 ? 5.405 -22.378 7.528 1.00 14.56 107 ASN A N 1
ATOM 758 C CA . ASN A 1 108 ? 6.633 -22.622 6.795 1.00 17.79 107 ASN A CA 1
ATOM 759 C C . ASN A 1 108 ? 7.716 -21.657 7.242 1.00 19.03 107 ASN A C 1
ATOM 760 O O . ASN A 1 108 ? 8.172 -20.825 6.465 1.00 20.38 107 ASN A O 1
ATOM 765 N N . ILE A 1 109 ? 8.091 -21.747 8.516 1.00 16.13 108 ILE A N 1
ATOM 766 C CA . ILE A 1 109 ? 9.190 -20.949 9.059 1.00 14.96 108 ILE A CA 1
ATOM 767 C C . ILE A 1 109 ? 10.157 -21.922 9.733 1.00 13.16 108 ILE A C 1
ATOM 768 O O . ILE A 1 109 ? 9.773 -22.623 10.665 1.00 14.60 108 ILE A O 1
ATOM 773 N N . ASP A 1 110 ? 11.400 -21.978 9.249 1.00 13.30 109 ASP A N 1
ATOM 774 C CA A ASP A 1 110 ? 12.378 -22.964 9.711 0.46 13.30 109 ASP A CA 1
ATOM 775 C CA B ASP A 1 110 ? 12.355 -22.971 9.737 0.54 12.02 109 ASP A CA 1
ATOM 776 C C . ASP A 1 110 ? 13.403 -22.348 10.664 1.00 12.77 109 ASP A C 1
ATOM 777 O O . ASP A 1 110 ? 13.440 -21.125 10.846 1.00 12.52 109 ASP A O 1
ATOM 786 N N . ALA A 1 111 ? 14.242 -23.194 11.261 1.00 14.59 110 ALA A N 1
ATOM 787 C CA . ALA A 1 111 ? 15.223 -22.743 12.257 1.00 12.52 110 ALA A CA 1
ATOM 788 C C . ALA A 1 111 ? 16.231 -21.743 11.693 1.00 12.81 110 ALA A C 1
ATOM 789 O O . ALA A 1 111 ? 16.685 -20.849 12.398 1.00 12.67 110 ALA A O 1
ATOM 791 N N . ASP A 1 112 ? 16.598 -21.909 10.426 1.00 12.60 111 ASP A N 1
ATOM 792 C CA A ASP A 1 112 ? 17.523 -20.995 9.739 0.34 13.71 111 ASP A CA 1
ATOM 793 C C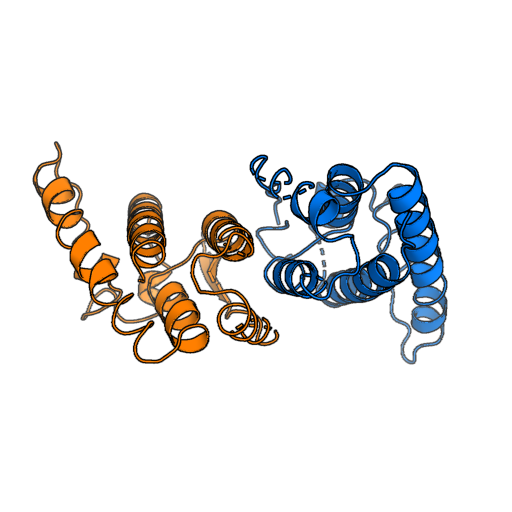A B ASP A 1 112 ? 17.574 -21.000 9.850 0.66 12.38 111 ASP A CA 1
ATOM 794 C C . ASP A 1 112 ? 17.010 -19.578 9.715 1.00 15.01 111 ASP A C 1
ATOM 795 O O . ASP A 1 112 ? 17.754 -18.614 9.890 1.00 13.70 111 ASP A O 1
ATOM 804 N N . GLN A 1 113 ? 15.713 -19.451 9.443 1.00 13.28 112 GLN A N 1
ATOM 805 C CA . GLN A 1 113 ? 15.111 -18.123 9.378 1.00 10.58 112 GLN A CA 1
ATOM 806 C C . GLN A 1 113 ? 15.048 -17.499 10.770 1.00 11.39 112 GLN A C 1
ATOM 807 O O . GLN A 1 113 ? 15.354 -16.315 10.947 1.00 12.92 112 GLN A O 1
ATOM 813 N N . LEU A 1 114 ? 14.644 -18.298 11.751 1.00 9.87 113 LEU A N 1
ATOM 814 C CA . LEU A 1 114 ? 14.488 -17.829 13.130 1.00 9.21 113 LEU A CA 1
ATOM 815 C C . LEU A 1 114 ? 15.825 -17.467 13.791 1.00 11.36 113 LEU A C 1
ATOM 816 O O . LEU A 1 114 ? 15.844 -16.699 14.751 1.00 11.53 113 LEU A O 1
ATOM 821 N N . LEU A 1 115 ? 16.921 -18.008 13.264 1.00 12.02 114 LEU A N 1
ATOM 822 C CA . LEU A 1 115 ? 18.261 -17.747 13.806 1.00 11.87 114 LEU A CA 1
ATOM 823 C C . LEU A 1 115 ? 19.120 -16.839 12.926 1.00 12.00 114 LEU A C 1
ATOM 824 O O . LEU A 1 115 ? 20.195 -16.398 13.346 1.00 13.60 114 LEU A O 1
ATOM 829 N N . GLY A 1 116 ? 18.676 -16.591 11.697 1.00 13.26 115 GLY A N 1
ATOM 830 C CA . GLY A 1 116 ? 19.439 -15.770 10.767 1.00 12.86 115 GLY A CA 1
ATOM 831 C C . GLY A 1 116 ? 20.739 -16.425 10.333 1.00 10.15 115 GLY A C 1
ATOM 832 O O . GLY A 1 116 ? 21.812 -15.810 10.381 1.00 13.11 115 GLY A O 1
ATOM 833 N N . ILE A 1 117 ? 20.653 -17.673 9.894 1.00 8.55 116 ILE A N 1
ATOM 834 C CA . ILE A 1 117 ? 21.849 -18.422 9.527 1.00 10.74 116 ILE A CA 1
ATOM 835 C C . ILE A 1 117 ? 21.636 -19.181 8.236 1.00 16.90 116 ILE A C 1
ATOM 836 O O . ILE A 1 117 ? 20.507 -19.291 7.760 1.00 14.93 116 ILE A O 1
ATOM 841 N N . GLY A 1 118 ? 22.725 -19.706 7.676 1.00 12.90 117 GLY A N 1
ATOM 842 C CA . GLY A 1 118 ? 22.631 -20.568 6.512 1.00 14.11 117 GLY A CA 1
ATOM 843 C C . GLY A 1 118 ? 22.506 -19.831 5.191 1.00 16.37 117 GLY A C 1
ATOM 844 O O . GLY A 1 118 ? 22.486 -18.591 5.138 1.00 16.00 117 GLY A O 1
ATOM 845 N N . GLN A 1 119 ? 22.402 -20.602 4.111 1.00 16.11 118 GLN A N 1
ATOM 846 C CA . GLN A 1 119 ? 22.409 -20.038 2.760 1.00 14.37 118 GLN A CA 1
ATOM 847 C C . GLN A 1 119 ? 21.272 -19.062 2.503 1.00 16.63 118 GLN A C 1
ATOM 848 O O . GLN A 1 119 ? 21.438 -18.117 1.747 1.00 16.53 118 GLN A O 1
ATOM 854 N N . ASN A 1 120 ? 20.122 -19.284 3.142 1.00 16.07 119 ASN A N 1
ATOM 855 C CA . ASN A 1 120 ? 18.948 -18.464 2.898 1.00 15.59 119 ASN A CA 1
ATOM 856 C C . ASN A 1 120 ? 18.789 -17.234 3.789 1.00 12.31 119 ASN A C 1
ATOM 857 O O . ASN A 1 120 ? 18.061 -16.308 3.436 1.00 11.99 119 ASN A O 1
ATOM 862 N N . TRP A 1 121 ? 19.460 -17.220 4.936 1.00 14.83 120 TRP A N 1
ATOM 863 C CA . TRP A 1 121 ? 19.128 -16.212 5.940 1.00 14.78 120 TRP A CA 1
ATOM 864 C C . TRP A 1 121 ? 20.316 -15.586 6.678 1.00 12.81 120 TRP A C 1
ATOM 865 O O . TRP A 1 121 ? 20.126 -14.791 7.606 1.00 14.99 120 TRP A O 1
ATOM 876 N N . SER A 1 122 ? 21.537 -15.910 6.273 1.00 15.58 121 SER A N 1
ATOM 877 C CA . SER A 1 122 ? 22.683 -15.392 7.024 1.00 13.35 121 SER A CA 1
ATOM 878 C C . SER A 1 122 ? 22.918 -13.880 6.851 1.00 15.56 121 SER A C 1
ATOM 879 O O . SER A 1 122 ? 23.516 -13.248 7.724 1.00 19.03 121 SER A O 1
ATOM 882 N N . THR A 1 123 ? 22.460 -13.291 5.749 1.00 15.51 122 THR A N 1
ATOM 883 C CA . THR A 1 123 ? 22.708 -11.862 5.540 1.00 14.44 122 THR A CA 1
ATOM 884 C C . THR A 1 123 ? 21.565 -10.956 5.982 1.00 15.45 122 THR A C 1
ATOM 885 O O . THR A 1 123 ? 20.396 -11.358 6.042 1.00 13.72 122 THR A O 1
ATOM 889 N N . ILE A 1 124 ? 21.920 -9.718 6.292 1.00 16.57 123 ILE A N 1
ATOM 890 C CA . ILE A 1 124 ? 20.933 -8.708 6.615 1.00 16.66 123 ILE A CA 1
ATOM 891 C C . ILE A 1 124 ? 19.974 -8.501 5.441 1.00 15.10 123 ILE A C 1
ATOM 892 O O . ILE A 1 124 ? 18.764 -8.377 5.631 1.00 17.10 123 ILE A O 1
ATOM 897 N N . SER A 1 125 ? 20.516 -8.486 4.226 1.00 15.31 124 SER A N 1
ATOM 898 C CA . SER A 1 125 ? 19.689 -8.304 3.037 1.00 18.45 124 SER A CA 1
ATOM 899 C C . SER A 1 125 ? 18.586 -9.366 2.940 1.00 18.48 124 SER A C 1
ATOM 900 O O . SER A 1 125 ? 17.464 -9.076 2.524 1.00 15.82 124 SER A O 1
ATOM 903 N N . GLN A 1 126 ? 18.914 -10.603 3.299 1.00 15.71 125 GLN A N 1
ATOM 904 C CA . GLN A 1 126 ? 17.923 -11.681 3.303 1.00 15.25 125 GLN A CA 1
ATOM 905 C C . GLN A 1 126 ? 16.944 -11.524 4.450 1.00 14.89 125 GLN A C 1
ATOM 906 O O . GLN A 1 126 ? 15.731 -11.657 4.273 1.00 16.28 125 GLN A O 1
ATOM 912 N N . GLN A 1 127 ? 17.478 -11.249 5.638 1.00 15.26 126 GLN A N 1
ATOM 913 C CA . GLN A 1 127 ? 16.653 -11.159 6.827 1.00 15.79 126 GLN A CA 1
ATOM 914 C C . GLN A 1 127 ? 15.653 -10.013 6.732 1.00 15.60 126 GLN A C 1
ATOM 915 O O . GLN A 1 127 ? 14.553 -10.099 7.263 1.00 15.49 126 GLN A O 1
ATOM 921 N N . ALA A 1 128 ? 16.028 -8.941 6.044 1.00 19.60 127 ALA A N 1
ATOM 922 C CA . ALA A 1 128 ? 15.161 -7.775 5.959 1.00 18.08 127 ALA A CA 1
ATOM 923 C C . ALA A 1 128 ? 13.861 -8.060 5.220 1.00 19.45 127 ALA A C 1
ATOM 924 O O . ALA A 1 128 ? 12.918 -7.277 5.311 1.00 21.64 127 ALA A O 1
ATOM 926 N N . LEU A 1 129 ? 13.807 -9.180 4.498 1.00 14.27 128 LEU A N 1
ATOM 927 C CA . LEU A 1 129 ? 12.599 -9.573 3.792 1.00 13.14 128 LEU A CA 1
ATOM 928 C C . LEU A 1 129 ? 11.681 -10.465 4.624 1.00 17.77 128 LEU A C 1
ATOM 929 O O . LEU A 1 129 ? 10.637 -10.917 4.146 1.00 20.21 128 LEU A O 1
ATOM 942 N N . GLN A 1 131 ? 8.794 -11.751 6.870 1.00 17.47 130 GLN A N 1
ATOM 943 C CA . GLN A 1 131 ? 7.422 -11.288 7.049 1.00 20.70 130 GLN A CA 1
ATOM 944 C C . GLN A 1 131 ? 7.055 -11.215 8.532 1.00 18.97 130 GLN A C 1
ATOM 945 O O . GLN A 1 131 ? 7.813 -11.652 9.384 1.00 14.87 130 GLN A O 1
ATOM 951 N N . ASN A 1 132 ? 5.890 -10.653 8.832 1.00 16.89 131 ASN A N 1
ATOM 952 C CA . ASN A 1 132 ? 5.498 -10.400 10.212 1.00 18.07 131 ASN A CA 1
ATOM 953 C C . ASN A 1 132 ? 5.498 -11.608 11.137 1.00 18.54 131 ASN A C 1
ATOM 954 O O . ASN A 1 132 ? 5.955 -11.503 12.274 1.00 17.76 131 ASN A O 1
ATOM 959 N N . GLU A 1 133 ? 4.987 -12.742 10.664 1.00 16.91 132 GLU A N 1
ATOM 960 C CA . GLU A 1 133 ? 4.883 -13.917 11.526 1.00 14.27 132 GLU A CA 1
ATOM 961 C C . GLU A 1 133 ? 6.272 -14.321 11.998 1.00 14.64 132 GLU A C 1
ATOM 962 O O . GLU A 1 133 ? 6.470 -14.628 13.169 1.00 15.09 132 GLU A O 1
ATOM 968 N N . ALA A 1 134 ? 7.239 -14.288 11.088 1.00 12.55 133 ALA A N 1
ATOM 969 C CA . ALA A 1 134 ? 8.598 -14.679 11.457 1.00 14.31 133 ALA A CA 1
ATOM 970 C C . ALA A 1 134 ? 9.230 -13.668 12.415 1.00 14.76 133 ALA A C 1
ATOM 971 O O . ALA A 1 134 ? 9.878 -14.046 13.403 1.00 13.73 133 ALA A O 1
ATOM 973 N N . ILE A 1 135 ? 9.030 -12.382 12.149 1.00 11.36 134 ILE A N 1
ATOM 974 C CA . ILE A 1 135 ? 9.544 -11.356 13.069 1.00 14.23 134 ILE A CA 1
ATOM 975 C C . ILE A 1 135 ? 8.973 -11.566 14.475 1.00 16.62 134 ILE A C 1
ATOM 976 O O . ILE A 1 135 ? 9.677 -11.433 15.481 1.00 13.03 134 ILE A O 1
ATOM 981 N N . GLU A 1 136 ? 7.689 -11.907 14.541 1.00 13.75 135 GLU A N 1
ATOM 982 C CA . GLU A 1 136 ? 7.010 -12.066 15.819 1.00 13.58 135 GLU A CA 1
ATOM 983 C C . GLU A 1 136 ? 7.513 -13.287 16.568 1.00 14.91 135 GLU A C 1
ATOM 984 O O . GLU A 1 136 ? 7.699 -13.247 17.794 1.00 14.56 135 GLU A O 1
ATOM 990 N N . GLN A 1 137 ? 7.732 -14.367 15.825 1.00 14.89 136 GLN A N 1
ATOM 991 C CA . GLN A 1 137 ? 8.274 -15.598 16.404 1.00 12.98 136 GLN A CA 1
ATOM 992 C C . GLN A 1 137 ? 9.677 -15.358 16.950 1.00 12.29 136 GLN A C 1
ATOM 993 O O . GLN A 1 137 ? 9.989 -15.773 18.070 1.00 14.57 136 GLN A O 1
ATOM 999 N N . VAL A 1 138 ? 10.510 -14.676 16.169 1.00 11.43 137 VAL A N 1
ATOM 1000 C CA . VAL A 1 138 ? 11.865 -14.354 16.624 1.00 11.98 137 VAL A CA 1
ATOM 1001 C C . VAL A 1 138 ? 11.795 -13.547 17.911 1.00 15.18 137 VAL A C 1
ATOM 1002 O O . VAL A 1 138 ? 12.509 -13.824 18.874 1.00 13.83 137 VAL A O 1
ATOM 1006 N N . ARG A 1 139 ? 10.921 -12.548 17.929 1.00 14.19 138 ARG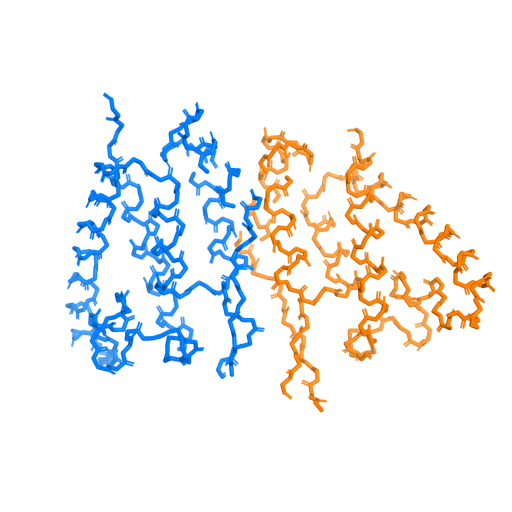 A N 1
ATOM 1007 C CA . ARG A 1 139 ? 10.795 -11.686 19.102 1.00 15.49 138 ARG A CA 1
ATOM 1008 C C . ARG A 1 139 ? 10.412 -12.472 20.350 1.00 14.73 138 ARG A C 1
ATOM 1009 O O . ARG A 1 139 ? 11.036 -12.317 21.400 1.00 13.79 138 ARG A O 1
ATOM 1017 N N . ALA A 1 140 ? 9.394 -13.321 20.234 1.00 13.70 139 ALA A N 1
ATOM 1018 C CA . ALA A 1 140 ? 8.924 -14.101 21.376 1.00 14.15 139 ALA A CA 1
ATOM 1019 C C . ALA A 1 140 ? 10.033 -15.001 21.905 1.00 14.93 139 ALA A C 1
ATOM 1020 O O . ALA A 1 140 ? 10.250 -15.101 23.106 1.00 15.09 139 ALA A O 1
ATOM 1022 N N . ILE A 1 141 ? 10.737 -15.649 20.988 1.00 13.52 140 ILE A N 1
ATOM 1023 C CA . ILE A 1 141 ? 11.792 -16.588 21.353 1.00 12.76 140 ILE A CA 1
ATOM 1024 C C . ILE A 1 141 ? 12.956 -15.879 22.036 1.00 14.03 140 ILE A C 1
ATOM 1025 O O . ILE A 1 141 ? 13.494 -16.369 23.047 1.00 14.34 140 ILE A O 1
ATOM 1030 N N . CYS A 1 142 ? 13.366 -14.742 21.479 1.00 11.72 141 CYS A N 1
ATOM 1031 C CA . CYS A 1 142 ? 14.506 -14.013 22.042 1.00 12.16 141 CYS A CA 1
ATOM 1032 C C . CYS A 1 142 ? 14.198 -13.341 23.379 1.00 14.24 141 CYS A C 1
ATOM 1033 O O . CYS A 1 142 ? 15.046 -13.309 24.267 1.00 12.64 141 CYS A O 1
ATOM 1036 N N . LEU A 1 143 ? 12.994 -12.798 23.530 1.00 15.02 142 LEU A N 1
ATOM 1037 C CA . LEU A 1 143 ? 12.610 -12.241 24.824 1.00 13.99 142 LEU A CA 1
ATOM 1038 C C . LEU A 1 143 ? 12.607 -13.337 25.897 1.00 18.90 142 LEU A C 1
ATOM 1039 O O . LEU A 1 143 ? 13.035 -13.119 27.031 1.00 15.32 142 LEU A O 1
ATOM 1044 N N . ARG A 1 144 ? 12.113 -14.515 25.532 1.00 15.01 143 ARG A N 1
ATOM 1045 C CA . ARG A 1 144 ? 12.103 -15.642 26.458 1.00 18.52 143 ARG A CA 1
ATOM 1046 C C . ARG A 1 144 ? 13.529 -16.101 26.761 1.00 17.03 143 ARG A C 1
ATOM 1047 O O . ARG A 1 144 ? 13.855 -16.402 27.914 1.00 18.63 143 ARG A O 1
ATOM 1055 N N . ALA A 1 145 ? 14.383 -16.142 25.739 1.00 14.36 144 ALA A N 1
ATOM 1056 C CA . ALA A 1 145 ? 15.770 -16.558 25.954 1.00 16.71 144 ALA A CA 1
ATOM 1057 C C . ALA A 1 145 ? 16.509 -15.581 26.855 1.00 16.65 144 ALA A C 1
ATOM 1058 O O . ALA A 1 145 ? 17.290 -15.980 27.722 1.00 19.60 144 ALA A O 1
ATOM 1060 N N . TRP A 1 146 ? 16.274 -14.293 26.641 1.00 13.78 145 TRP A N 1
ATOM 1061 C CA . TRP A 1 146 ? 16.885 -13.270 27.483 1.00 15.56 145 TRP A CA 1
ATOM 1062 C C . TRP A 1 146 ? 16.542 -13.498 28.958 1.00 18.96 145 TRP A C 1
ATOM 1063 O O . TRP A 1 146 ? 17.403 -13.363 29.847 1.00 17.00 145 TRP A O 1
ATOM 1074 N N . GLU A 1 147 ? 15.283 -13.851 29.207 1.00 27.17 146 GLU A N 1
ATOM 1075 C CA . GLU A 1 147 ? 14.785 -14.082 30.562 1.00 27.59 146 GLU A CA 1
ATOM 1076 C C . GLU A 1 147 ? 15.443 -15.288 31.227 1.00 31.26 146 GLU A C 1
ATOM 1077 O O . GLU A 1 147 ? 15.466 -15.398 32.451 1.00 30.88 146 GLU A O 1
ATOM 1083 N N . LYS A 1 148 ? 16.005 -16.177 30.418 1.00 28.83 147 LYS A N 1
ATOM 1084 C CA . LYS A 1 148 ? 16.653 -17.378 30.935 1.00 37.82 147 LYS A CA 1
ATOM 1085 C C . LYS A 1 148 ? 18.123 -17.175 31.319 1.00 36.48 147 LYS A C 1
ATOM 1086 O O . LYS A 1 148 ? 18.756 -18.081 31.865 1.00 36.54 147 LYS A O 1
ATOM 1092 N N . ILE A 1 149 ? 18.662 -15.992 31.044 1.00 29.49 148 ILE A N 1
ATOM 1093 C CA . ILE A 1 149 ? 20.034 -15.666 31.426 1.00 29.56 148 ILE A CA 1
ATOM 1094 C C . ILE A 1 149 ? 20.175 -15.584 32.951 1.00 33.69 148 ILE A C 1
ATOM 1095 O O . ILE A 1 149 ? 19.354 -14.956 33.618 1.00 28.62 148 ILE A O 1
ATOM 1100 N N . GLN A 1 150 ? 21.218 -16.214 33.488 1.00 33.43 149 GLN A N 1
ATOM 1101 C CA . GLN A 1 150 ? 21.516 -16.158 34.924 1.00 45.11 149 GLN A CA 1
ATOM 1102 C C . GLN A 1 150 ? 22.470 -15.018 35.300 1.00 47.41 149 GLN A C 1
ATOM 1103 O O . GLN A 1 150 ? 23.316 -14.606 34.506 1.00 44.24 149 GLN A O 1
ATOM 1109 N N . ASP A 1 151 ? 22.332 -14.522 36.528 1.00 47.30 150 ASP A N 1
ATOM 1110 C CA . ASP A 1 151 ? 23.220 -13.486 37.045 1.00 50.62 150 ASP A CA 1
ATOM 1111 C C . ASP A 1 151 ? 24.525 -14.100 37.541 1.00 51.59 150 ASP A C 1
ATOM 1112 O O . ASP A 1 151 ? 24.570 -15.287 37.871 1.00 52.70 150 ASP A O 1
ATOM 1117 N N . PRO A 1 152 ? 25.595 -13.288 37.585 1.00 50.68 151 PRO A N 1
ATOM 1118 C CA . PRO A 1 152 ? 26.850 -13.684 38.238 1.00 50.88 151 PRO A CA 1
ATOM 1119 C C . PRO A 1 152 ? 26.651 -13.828 39.746 1.00 46.12 151 PRO A C 1
ATOM 1120 O O . PRO A 1 152 ? 27.390 -14.573 40.390 1.00 52.01 151 PRO A O 1
ATOM 1124 N N . PRO B 1 2 ? 4.616 6.102 12.500 1.00 14.99 1 PRO B N 1
ATOM 1125 C CA . PRO B 1 2 ? 5.713 6.470 11.598 1.00 19.08 1 PRO B CA 1
ATOM 1126 C C . PRO B 1 2 ? 5.355 6.339 10.123 1.00 20.12 1 PRO B C 1
ATOM 1127 O O . PRO B 1 2 ? 4.412 5.636 9.741 1.00 23.21 1 PRO B O 1
ATOM 1131 N N . VAL B 1 3 ? 6.127 7.026 9.293 1.00 17.88 2 VAL B N 1
ATOM 1132 C CA . VAL B 1 3 ? 5.908 7.018 7.859 1.00 15.38 2 VAL B CA 1
ATOM 1133 C C . VAL B 1 3 ? 7.010 6.202 7.173 1.00 22.94 2 VAL B C 1
ATOM 1134 O O . VAL B 1 3 ? 8.191 6.361 7.474 1.00 23.44 2 VAL B O 1
ATOM 1138 N N . THR B 1 4 ? 6.616 5.312 6.276 1.00 23.96 3 THR B N 1
ATOM 1139 C CA . THR B 1 4 ? 7.582 4.621 5.428 1.00 36.18 3 THR B CA 1
ATOM 1140 C C . THR B 1 4 ? 7.469 5.110 3.986 1.00 35.74 3 THR B C 1
ATOM 1141 O O . THR B 1 4 ? 6.381 5.426 3.503 1.00 32.11 3 THR B O 1
ATOM 1145 N N . LEU B 1 5 ? 8.604 5.185 3.305 1.00 35.97 4 LEU B N 1
ATOM 1146 C CA . LEU B 1 5 ? 8.627 5.621 1.920 1.00 35.57 4 LEU B CA 1
ATOM 1147 C C . LEU B 1 5 ? 8.933 4.432 1.012 1.00 43.59 4 LEU B C 1
ATOM 1148 O O . LEU B 1 5 ? 10.078 4.003 0.909 1.00 46.09 4 LEU B O 1
ATOM 1153 N N . GLU B 1 6 ? 7.900 3.894 0.367 1.00 53.19 5 GLU B N 1
ATOM 1154 C CA . GLU B 1 6 ? 8.044 2.692 -0.454 1.00 60.82 5 GLU B CA 1
ATOM 1155 C C . GLU B 1 6 ? 8.770 2.971 -1.770 1.00 58.60 5 GLU B C 1
ATOM 1156 O O . GLU B 1 6 ? 8.311 3.766 -2.589 1.00 55.77 5 GLU B O 1
ATOM 1162 N N . VAL B 1 22 ? 8.374 7.913 -4.947 1.00 71.78 21 VAL B N 1
ATOM 1163 C CA . VAL B 1 22 ? 8.193 7.150 -3.716 1.00 67.89 21 VAL B CA 1
ATOM 1164 C C . VAL B 1 22 ? 6.772 7.308 -3.178 1.00 60.38 21 VAL B C 1
ATOM 1165 O O . VAL B 1 22 ? 6.145 8.354 -3.354 1.00 59.91 21 VAL B O 1
ATOM 1169 N N . GLU B 1 23 ? 6.265 6.268 -2.523 1.00 53.10 22 GLU B N 1
ATOM 1170 C CA . GLU B 1 23 ? 4.908 6.298 -1.984 1.00 52.32 22 GLU B CA 1
ATOM 1171 C C . GLU B 1 23 ? 4.906 6.233 -0.455 1.00 39.89 22 GLU B C 1
ATOM 1172 O O . 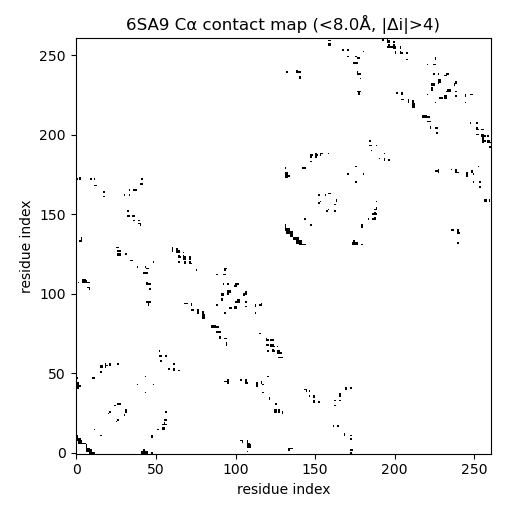GLU B 1 23 ? 5.301 5.228 0.137 1.00 37.60 22 GLU B O 1
ATOM 1178 N N . ALA B 1 24 ? 4.450 7.306 0.182 1.00 33.71 23 ALA B N 1
ATOM 1179 C CA . ALA B 1 24 ? 4.464 7.373 1.639 1.00 31.06 23 ALA B CA 1
ATOM 1180 C C . ALA B 1 24 ? 3.290 6.619 2.258 1.00 34.03 23 ALA B C 1
ATOM 1181 O O . ALA B 1 24 ? 2.138 6.785 1.850 1.00 32.03 23 ALA B O 1
ATOM 1183 N N . ARG B 1 25 ? 3.593 5.788 3.249 1.00 30.19 24 ARG B N 1
ATOM 1184 C CA . ARG B 1 25 ? 2.568 5.023 3.942 1.00 24.93 24 ARG B CA 1
ATOM 1185 C C . ARG B 1 25 ? 2.710 5.251 5.431 1.00 24.60 24 ARG B C 1
ATOM 1186 O O . ARG B 1 25 ? 3.829 5.307 5.943 1.00 28.52 24 ARG B O 1
ATOM 1194 N N . TYR B 1 26 ? 1.577 5.399 6.118 1.00 21.06 25 TYR B N 1
ATOM 1195 C CA . TYR B 1 26 ? 1.586 5.579 7.566 1.00 18.24 25 TYR B CA 1
ATOM 1196 C C . TYR B 1 26 ? 1.282 4.279 8.310 1.00 23.45 25 TYR B C 1
ATOM 1197 O O . TYR B 1 26 ? 0.361 3.537 7.956 1.00 23.12 25 TYR B O 1
ATOM 1206 N N . LYS B 1 27 ? 2.060 3.997 9.346 1.00 18.99 26 LYS B N 1
ATOM 1207 C CA . LYS B 1 27 ? 1.802 2.830 10.170 1.00 23.49 26 LYS B CA 1
ATOM 1208 C C . LYS B 1 27 ? 1.746 3.290 11.613 1.00 22.76 26 LYS B C 1
ATOM 1209 O O . LYS B 1 27 ? 2.624 4.021 12.063 1.00 23.83 26 LYS B O 1
ATOM 1211 N N . SER B 1 28 ? 0.705 2.880 12.331 1.00 22.81 27 SER B N 1
ATOM 1212 C CA . SER B 1 28 ? 0.539 3.287 13.718 1.00 22.88 27 SER B CA 1
ATOM 1213 C C . SER B 1 28 ? 1.562 2.598 14.617 1.00 20.00 27 SER B C 1
ATOM 1214 O O . SER B 1 28 ? 2.076 1.532 14.290 1.00 22.24 27 SER B O 1
ATOM 1217 N N . PHE B 1 29 ? 1.844 3.215 15.757 1.00 16.41 28 PHE B N 1
ATOM 1218 C CA . PHE B 1 29 ? 2.693 2.596 16.758 1.00 19.06 28 PHE B CA 1
ATOM 1219 C C . PHE B 1 29 ? 2.065 1.326 17.303 1.00 24.34 28 PHE B C 1
ATOM 1220 O O . PHE B 1 29 ? 0.841 1.221 17.436 1.00 27.66 28 PHE B O 1
ATOM 1228 N N . SER B 1 30 ? 2.921 0.366 17.621 1.00 19.42 29 SER B N 1
ATOM 1229 C CA . SER B 1 30 ? 2.498 -0.834 18.323 1.00 23.46 29 SER B CA 1
ATOM 1230 C C . SER B 1 30 ? 1.768 -0.494 19.620 1.00 24.79 29 SER B C 1
ATOM 1231 O O . SER B 1 30 ? 2.257 0.290 20.431 1.00 23.07 29 SER B O 1
ATOM 1234 N N . ILE B 1 31 ? 0.606 -1.101 19.830 1.00 30.90 30 ILE B N 1
ATOM 1235 C CA . ILE B 1 31 ? -0.113 -0.929 21.088 1.00 29.63 30 ILE B CA 1
ATOM 1236 C C . ILE B 1 31 ? 0.717 -1.362 22.299 1.00 23.79 30 ILE B C 1
ATOM 1237 O O . ILE B 1 31 ? 0.685 -0.707 23.341 1.00 24.73 30 ILE B O 1
ATOM 1242 N N . LYS B 1 32 ? 1.452 -2.469 22.170 1.00 21.52 31 LYS B N 1
ATOM 1243 C CA . LYS B 1 32 ? 2.304 -2.942 23.265 1.00 20.39 31 LYS B CA 1
ATOM 1244 C C . LYS B 1 32 ? 3.452 -1.974 23.565 1.00 20.37 31 LYS B C 1
ATOM 1245 O O . LYS B 1 32 ? 3.776 -1.732 24.724 1.00 21.55 31 LYS B O 1
ATOM 1259 N N . LEU B 1 34 ? 3.394 1.279 23.055 1.00 18.23 33 LEU B N 1
ATOM 1260 C CA . LEU B 1 34 ? 2.773 2.409 23.743 1.00 20.32 33 LEU B CA 1
ATOM 1261 C C . LEU B 1 34 ? 2.503 2.089 25.215 1.00 23.75 33 LEU B C 1
ATOM 1262 O O . LEU B 1 34 ? 2.734 2.917 26.095 1.00 24.37 33 LEU B O 1
ATOM 1267 N N . LYS B 1 35 ? 2.022 0.878 25.482 1.00 22.99 34 LYS B N 1
ATOM 1268 C CA . LYS B 1 35 ? 1.756 0.447 26.848 1.00 22.64 34 LYS B CA 1
ATOM 1269 C C . LYS B 1 35 ? 3.061 0.397 27.642 1.00 21.37 34 LYS B C 1
ATOM 1270 O O . LYS B 1 35 ? 3.124 0.872 28.776 1.00 22.42 34 LYS B O 1
ATOM 1276 N N . ASP B 1 36 ? 4.103 -0.160 27.028 1.00 21.11 35 ASP B N 1
ATOM 1277 C CA . ASP B 1 36 ? 5.430 -0.235 27.644 1.00 22.40 35 ASP B CA 1
ATOM 1278 C C . ASP B 1 36 ? 5.937 1.154 28.017 1.00 22.62 35 ASP B C 1
ATOM 1279 O O . ASP B 1 36 ? 6.492 1.375 29.092 1.00 24.50 35 ASP B O 1
ATOM 1297 N N . LYS B 1 38 ? 4.210 4.037 28.435 1.00 19.05 37 LYS B N 1
ATOM 1298 C CA . LYS B 1 38 ? 3.435 4.691 29.475 1.00 21.89 37 LYS B CA 1
ATOM 1299 C C . LYS B 1 38 ? 3.834 4.157 30.847 1.00 22.11 37 LYS B C 1
ATOM 1300 O O . LYS B 1 38 ? 4.003 4.924 31.795 1.00 23.91 37 LYS B O 1
ATOM 1306 N N . GLU B 1 39 ? 4.001 2.843 30.950 1.00 20.20 38 GLU B N 1
ATOM 1307 C CA A GLU B 1 39 ? 4.406 2.230 32.208 0.42 24.78 38 GLU B CA 1
ATOM 1308 C CA B GLU B 1 39 ? 4.403 2.240 32.214 0.58 24.85 38 GLU B CA 1
ATOM 1309 C C . GLU B 1 39 ? 5.828 2.636 32.593 1.00 25.61 38 GLU B C 1
ATOM 1310 O O . GLU B 1 39 ? 6.129 2.835 33.769 1.00 26.39 38 GLU B O 1
ATOM 1321 N N . GLY B 1 40 ? 6.699 2.760 31.596 1.00 24.74 39 GLY B N 1
ATOM 1322 C CA . GLY B 1 40 ? 8.075 3.169 31.834 1.00 27.59 39 GLY B CA 1
ATOM 1323 C C . GLY B 1 40 ? 8.219 4.610 32.299 1.00 24.33 39 GLY B C 1
ATOM 1324 O O . GLY B 1 40 ? 9.008 4.906 33.197 1.00 22.88 39 GLY B O 1
ATOM 1325 N N . VAL B 1 41 ? 7.471 5.521 31.682 1.00 19.52 40 VAL B N 1
ATOM 1326 C CA . VAL B 1 41 ? 7.450 6.914 32.133 1.00 17.86 40 VAL B CA 1
ATOM 1327 C C . VAL B 1 41 ? 6.972 6.995 33.584 1.00 24.30 40 VAL B C 1
ATOM 1328 O O . VAL B 1 41 ? 7.553 7.696 34.415 1.00 24.19 40 VAL B O 1
ATOM 1332 N N . LYS B 1 42 ? 5.906 6.267 33.882 1.00 22.69 41 LYS B N 1
ATOM 1333 C CA . LYS B 1 42 ? 5.358 6.223 35.232 1.00 23.77 41 LYS B CA 1
ATOM 1334 C C . LYS B 1 42 ? 6.371 5.697 36.253 1.00 28.95 41 LYS B C 1
ATOM 1335 O O . LYS B 1 42 ? 6.566 6.298 37.308 1.00 27.54 41 LYS B O 1
ATOM 1341 N N . GLN B 1 43 ? 7.035 4.590 35.941 1.00 26.55 42 GLN B N 1
ATOM 1342 C CA A GLN B 1 43 ? 7.948 3.961 36.896 0.57 26.19 42 GLN B CA 1
ATOM 1343 C CA B GLN B 1 43 ? 7.942 3.971 36.906 0.43 26.28 42 GLN B CA 1
ATOM 1344 C C . GLN B 1 43 ? 9.291 4.683 37.047 1.00 31.49 42 GLN B C 1
ATOM 1345 O O . GLN B 1 43 ? 9.834 4.779 38.155 1.00 33.13 42 GLN B O 1
ATOM 1356 N N . TYR B 1 44 ? 9.830 5.187 35.939 1.00 24.40 43 TYR B N 1
ATOM 1357 C CA . TYR B 1 44 ? 11.189 5.739 35.938 1.00 24.04 43 TYR B CA 1
ATOM 1358 C C . TYR B 1 44 ? 11.318 7.247 35.704 1.00 28.80 43 TYR B C 1
ATOM 1359 O O . TYR B 1 44 ? 12.337 7.846 36.060 1.00 29.73 43 TYR B O 1
ATOM 1368 N N . GLY B 1 45 ? 10.298 7.858 35.113 1.00 23.20 44 GLY B N 1
ATOM 1369 C CA . GLY B 1 45 ? 10.344 9.276 34.793 1.00 23.44 44 GLY B CA 1
ATOM 1370 C C . GLY B 1 45 ? 10.528 9.505 33.299 1.00 25.29 44 GLY B C 1
ATOM 1371 O O . GLY B 1 45 ? 11.142 8.680 32.615 1.00 24.85 44 GLY B O 1
ATOM 1372 N N . PRO B 1 46 ? 10.004 10.633 32.787 1.00 25.18 45 PRO B N 1
ATOM 1373 C CA . PRO B 1 46 ? 10.043 10.923 31.348 1.00 24.51 45 PRO B CA 1
ATOM 1374 C C . PRO B 1 46 ? 11.457 11.161 30.824 1.00 24.19 45 PRO B C 1
ATOM 1375 O O . PRO B 1 46 ? 11.691 10.965 29.638 1.00 27.73 45 PRO B O 1
ATOM 1379 N N . ASN B 1 47 ? 12.386 11.568 31.686 1.00 23.51 46 ASN B N 1
ATOM 1380 C CA . ASN B 1 47 ? 13.770 11.770 31.247 1.00 22.06 46 ASN B CA 1
ATOM 1381 C C . ASN B 1 47 ? 14.801 10.950 32.006 1.00 30.00 46 ASN B C 1
ATOM 1382 O O . ASN B 1 47 ? 15.956 11.356 32.146 1.00 30.11 46 ASN B O 1
ATOM 1387 N N . SER B 1 48 ? 14.375 9.792 32.491 1.00 29.94 47 SER B N 1
ATOM 1388 C CA . SER B 1 48 ? 15.294 8.822 33.057 1.00 29.57 47 SER B CA 1
ATOM 1389 C C . SER B 1 48 ? 16.157 8.280 31.932 1.00 23.60 47 SER B C 1
ATOM 1390 O O . SER B 1 48 ? 15.762 8.330 30.765 1.00 21.98 47 SER B O 1
ATOM 1393 N N . PRO B 1 49 ? 17.349 7.760 32.263 1.00 29.34 48 PRO B N 1
ATOM 1394 C CA . PRO B 1 49 ? 18.148 7.109 31.220 1.00 29.91 48 PRO B CA 1
ATOM 1395 C C . PRO B 1 49 ? 17.314 6.054 30.485 1.00 27.77 48 PRO B C 1
ATOM 1396 O O . PRO B 1 49 ? 17.475 5.860 29.282 1.00 31.01 48 PRO B O 1
ATOM 1400 N N . TYR B 1 50 ? 16.418 5.401 31.221 1.00 34.41 49 TYR B N 1
ATOM 1401 C CA . TYR B 1 50 ? 15.486 4.432 30.653 1.00 29.64 49 TYR B CA 1
ATOM 1402 C C . TYR B 1 50 ? 14.725 5.024 29.472 1.00 24.71 49 TYR B C 1
ATOM 1403 O O . TYR B 1 50 ? 14.782 4.505 28.352 1.00 24.75 49 TYR B O 1
ATOM 1425 N N . ARG B 1 52 ? 15.121 7.946 27.948 1.00 26.27 51 ARG B N 1
ATOM 1426 C CA . ARG B 1 52 ? 15.957 8.596 26.945 1.00 26.81 51 ARG B CA 1
ATOM 1427 C C . ARG B 1 52 ? 16.457 7.577 25.929 1.00 23.53 51 ARG B C 1
ATOM 1428 O O . ARG B 1 52 ? 16.446 7.835 24.727 1.00 24.56 51 ARG B O 1
ATOM 1436 N N . THR B 1 53 ? 16.887 6.420 26.420 1.00 25.19 52 THR B N 1
ATOM 1437 C CA . THR B 1 53 ? 17.350 5.345 25.551 1.00 25.78 52 THR B CA 1
ATOM 1438 C C . THR B 1 53 ? 16.243 4.934 24.577 1.00 27.27 52 THR B C 1
ATOM 1439 O O . THR B 1 53 ? 16.438 4.918 23.364 1.00 25.21 52 THR B O 1
ATOM 1443 N N . LEU B 1 54 ? 15.072 4.627 25.123 1.00 22.59 53 LEU B N 1
ATOM 1444 C CA . LEU B 1 54 ? 13.944 4.178 24.322 1.00 26.39 53 LEU B CA 1
ATOM 1445 C C . LEU B 1 54 ? 13.489 5.239 23.318 1.00 20.19 53 LEU B C 1
ATOM 1446 O O . LEU B 1 54 ? 13.340 4.969 22.129 1.00 22.59 53 LEU B O 1
ATOM 1451 N N . LEU B 1 55 ? 13.264 6.454 23.801 1.00 20.96 54 LEU B N 1
ATOM 1452 C CA . LEU B 1 55 ? 12.720 7.505 22.945 1.00 20.82 54 LEU B CA 1
ATOM 1453 C C . LEU B 1 55 ? 13.678 7.894 21.817 1.00 25.17 54 LEU B C 1
ATOM 1454 O O . LEU B 1 55 ? 13.267 8.023 20.663 1.00 19.56 54 LEU B O 1
ATOM 1459 N N . ASP B 1 56 ? 14.954 8.080 22.153 1.00 24.96 55 ASP B N 1
ATOM 1460 C CA . ASP B 1 56 ? 15.962 8.414 21.143 1.00 24.02 55 ASP B CA 1
ATOM 1461 C C . ASP B 1 56 ? 15.996 7.358 20.041 1.00 23.40 55 ASP B C 1
ATOM 1462 O O . ASP B 1 56 ? 16.079 7.683 18.852 1.00 25.26 55 ASP B O 1
ATOM 1467 N N . SER B 1 57 ? 15.913 6.092 20.429 1.00 22.82 56 SER B N 1
ATOM 1468 C CA . SER B 1 57 ? 15.962 5.018 19.440 1.00 26.67 56 SER B CA 1
ATOM 1469 C C . SER B 1 57 ? 14.746 5.052 18.514 1.00 23.37 56 SER B C 1
ATOM 1470 O O . SER B 1 57 ? 14.864 4.807 17.315 1.00 24.08 56 SER B O 1
ATOM 1473 N N . ILE B 1 58 ? 13.575 5.347 19.071 1.00 23.78 57 ILE B N 1
ATOM 1474 C CA . ILE B 1 58 ? 12.359 5.413 18.263 1.00 24.48 57 ILE B CA 1
ATOM 1475 C C . ILE B 1 58 ? 12.412 6.609 17.318 1.00 26.25 57 ILE B C 1
ATOM 1476 O O . ILE B 1 58 ? 12.093 6.489 16.136 1.00 26.89 57 ILE B O 1
ATOM 1481 N N . ALA B 1 59 ? 12.844 7.753 17.843 1.00 23.03 58 ALA B N 1
ATOM 1482 C CA . ALA B 1 59 ? 12.878 8.991 17.071 1.00 22.78 58 ALA B CA 1
ATOM 1483 C C . ALA B 1 59 ? 13.842 8.930 15.894 1.00 32.68 58 ALA B C 1
ATOM 1484 O O . ALA B 1 59 ? 13.562 9.488 14.829 1.00 34.11 58 ALA B O 1
ATOM 1486 N N . HIS B 1 60 ? 14.981 8.274 16.092 1.00 38.56 59 HIS B N 1
ATOM 1487 C CA . HIS B 1 60 ? 16.011 8.212 15.056 1.00 40.72 59 HIS B CA 1
ATOM 1488 C C . HIS B 1 60 ? 15.924 6.932 14.234 1.00 39.25 59 HIS B C 1
ATOM 1489 O O . HIS B 1 60 ? 16.556 6.816 13.187 1.00 42.89 59 HIS B O 1
ATOM 1496 N N . GLY B 1 61 ? 15.142 5.971 14.713 1.00 28.48 60 GLY B N 1
ATOM 1497 C CA . GLY B 1 61 ? 14.958 4.731 13.990 1.00 27.92 60 GLY B CA 1
ATOM 1498 C C . GLY B 1 61 ? 13.748 4.765 13.072 1.00 24.99 60 GLY B C 1
ATOM 1499 O O . GLY B 1 61 ? 13.504 3.812 12.337 1.00 26.72 60 GLY B O 1
ATOM 1500 N N . HIS B 1 62 ? 12.994 5.863 13.120 1.00 22.38 61 HIS B N 1
ATOM 1501 C CA A HIS B 1 62 ? 11.776 6.008 12.326 0.51 20.70 61 HIS B CA 1
ATOM 1502 C CA B HIS B 1 62 ? 11.778 6.008 12.324 0.49 20.73 61 HIS B CA 1
ATOM 1503 C C . HIS B 1 62 ? 11.636 7.418 11.762 1.00 19.96 61 HIS B C 1
ATOM 1504 O O . HIS B 1 62 ? 12.214 8.367 12.291 1.00 24.74 61 HIS B O 1
ATOM 1517 N N . ARG B 1 63 ? 10.848 7.546 10.698 1.00 19.97 62 ARG B N 1
ATOM 1518 C CA . ARG B 1 63 ? 10.482 8.855 10.158 1.00 14.72 62 ARG B CA 1
ATOM 1519 C C . ARG B 1 63 ? 9.188 9.276 10.863 1.00 15.78 62 ARG B C 1
ATOM 1520 O O . ARG B 1 63 ? 8.113 8.755 10.562 1.00 18.43 62 ARG B O 1
ATOM 1528 N N . LEU B 1 64 ? 9.288 10.186 11.831 1.00 15.01 63 LEU B N 1
ATOM 1529 C CA . LEU B 1 64 ? 8.117 10.554 12.627 1.00 12.62 63 LEU B CA 1
ATOM 1530 C C . LEU B 1 64 ? 7.523 11.876 12.164 1.00 12.66 63 LEU B C 1
ATOM 1531 O O . LEU B 1 64 ? 8.239 12.861 12.008 1.00 16.71 63 LEU B O 1
ATOM 1536 N N . ILE B 1 65 ? 6.208 11.888 11.974 1.00 15.41 64 ILE B N 1
ATOM 1537 C CA . ILE B 1 65 ? 5.483 13.118 11.683 1.00 13.78 64 ILE B CA 1
ATOM 1538 C C . ILE B 1 65 ? 4.923 13.729 12.989 1.00 14.43 64 ILE B C 1
ATOM 1539 O O . ILE B 1 65 ? 4.891 13.056 14.023 1.00 14.19 64 ILE B O 1
ATOM 1544 N N . PRO B 1 66 ? 4.508 15.010 12.956 1.00 14.11 65 PRO B N 1
ATOM 1545 C CA . PRO B 1 66 ? 3.902 15.590 14.165 1.00 13.95 65 PRO B CA 1
ATOM 1546 C C . PRO B 1 66 ? 2.807 14.710 14.791 1.00 17.58 65 PRO B C 1
ATOM 1547 O O . PRO B 1 66 ? 2.717 14.625 16.014 1.00 15.70 65 PRO B O 1
ATOM 1551 N N . TYR B 1 67 ? 1.979 14.079 13.965 1.00 14.83 66 TYR B N 1
ATOM 1552 C CA . TYR B 1 67 ? 0.978 13.144 14.470 1.00 12.71 66 TYR B CA 1
ATOM 1553 C C . TYR B 1 67 ? 1.589 12.052 15.361 1.00 13.71 66 TYR B C 1
ATOM 1554 O O . TYR B 1 67 ? 1.042 11.739 16.418 1.00 16.69 66 TYR B O 1
ATOM 1563 N N . ASP B 1 68 ? 2.706 11.470 14.928 1.00 12.89 67 ASP B N 1
ATOM 1564 C CA . ASP B 1 68 ? 3.407 10.458 15.724 1.00 13.88 67 ASP B CA 1
ATOM 1565 C C . ASP B 1 68 ? 3.794 11.029 17.077 1.00 16.12 67 ASP B C 1
ATOM 1566 O O . ASP B 1 68 ? 3.610 10.384 18.114 1.00 15.88 67 ASP B O 1
ATOM 1571 N N . TRP B 1 69 ? 4.381 12.220 17.065 1.00 14.83 68 TRP B N 1
ATOM 1572 C CA . TRP B 1 69 ? 4.838 12.822 18.306 1.00 14.97 68 TRP B CA 1
ATOM 1573 C C . TRP B 1 69 ? 3.685 13.086 19.260 1.00 18.07 68 TRP B C 1
ATOM 1574 O O . TRP B 1 69 ? 3.797 12.853 20.468 1.00 17.79 68 TRP B O 1
ATOM 1585 N N . GLU B 1 70 ? 2.576 13.573 18.714 1.00 14.55 69 GLU B N 1
ATOM 1586 C CA . GLU B 1 70 ? 1.379 13.804 19.511 1.00 14.49 69 GLU B CA 1
ATOM 1587 C C . GLU B 1 70 ? 0.902 12.512 20.161 1.00 16.21 69 GLU B C 1
ATOM 1588 O O . GLU B 1 70 ? 0.564 12.505 21.344 1.00 18.10 69 GLU B O 1
ATOM 1594 N N . ILE B 1 71 ? 0.879 11.424 19.391 1.00 15.62 70 ILE B N 1
ATOM 1595 C CA . ILE B 1 71 ? 0.483 10.103 19.907 1.00 18.17 70 ILE B CA 1
ATOM 1596 C C . ILE B 1 71 ? 1.425 9.595 21.006 1.00 22.39 70 ILE B C 1
ATOM 1597 O O . ILE B 1 71 ? 0.968 9.171 22.066 1.00 20.66 70 ILE B O 1
ATOM 1602 N N . LEU B 1 72 ? 2.731 9.639 20.747 1.00 17.27 71 LEU B N 1
ATOM 1603 C CA . LEU B 1 72 ? 3.721 9.178 21.731 1.00 18.75 71 LEU B CA 1
ATOM 1604 C C . LEU B 1 72 ? 3.581 9.941 23.033 1.00 18.08 71 LEU B C 1
ATOM 1605 O O . LEU B 1 72 ? 3.617 9.357 24.121 1.00 19.77 71 LEU B O 1
ATOM 1610 N N . ALA B 1 73 ? 3.441 11.257 22.917 1.00 15.65 72 ALA B N 1
ATOM 1611 C CA . ALA B 1 73 ? 3.403 12.122 24.084 1.00 20.13 72 ALA B CA 1
ATOM 1612 C C . ALA B 1 73 ? 2.093 11.964 24.842 1.00 17.73 72 ALA B C 1
ATOM 1613 O O . ALA B 1 73 ? 2.100 11.721 26.042 1.00 19.37 72 ALA B O 1
ATOM 1615 N N . LYS B 1 74 ? 0.969 12.065 24.134 1.00 14.81 73 LYS B N 1
ATOM 1616 C CA . LYS B 1 74 ? -0.326 12.006 24.794 1.00 22.24 73 LYS B CA 1
ATOM 1617 C C . LYS B 1 74 ? -0.514 10.654 25.476 1.00 22.99 73 LYS B C 1
ATOM 1618 O O . LYS B 1 74 ? -1.057 10.572 26.580 1.00 23.21 73 LYS B O 1
ATOM 1624 N N . SER B 1 75 ? -0.040 9.599 24.828 1.00 21.06 74 SER B N 1
ATOM 1625 C CA . SER B 1 75 ? -0.228 8.249 25.348 1.00 23.40 74 SER B CA 1
ATOM 1626 C C . SER B 1 75 ? 0.696 7.954 26.535 1.00 26.11 74 SER B C 1
ATOM 1627 O O . SER B 1 75 ? 0.286 7.298 27.497 1.00 24.30 74 SER B O 1
ATOM 1630 N N . SER B 1 76 ? 1.934 8.444 26.459 1.00 20.51 75 SER B N 1
ATOM 1631 C CA . SER B 1 76 ? 2.976 8.097 27.431 1.00 21.62 75 SER B CA 1
ATOM 1632 C C . SER B 1 76 ? 3.027 8.970 28.673 1.00 26.06 75 SER B C 1
ATOM 1633 O O . SER B 1 76 ? 3.471 8.523 29.727 1.00 24.71 75 SER B O 1
ATOM 1636 N N . LEU B 1 77 ? 2.593 10.218 28.549 1.00 20.42 76 LEU B N 1
ATOM 1637 C CA . LEU B 1 77 ? 2.845 11.202 29.602 1.00 21.11 76 LEU B CA 1
ATOM 1638 C C . LEU B 1 77 ? 1.622 11.422 30.484 1.00 23.27 76 LEU B C 1
ATOM 1639 O O . LEU B 1 77 ? 0.490 11.241 30.043 1.00 24.29 76 LEU B O 1
ATOM 1644 N N . SER B 1 78 ? 1.845 11.808 31.735 1.00 19.59 77 SER B N 1
ATOM 1645 C CA . SER B 1 78 ? 0.741 12.256 32.568 1.00 24.71 77 SER B CA 1
ATOM 1646 C C . SER B 1 78 ? 0.171 13.534 31.962 1.00 29.83 77 SER B C 1
ATOM 1647 O O . SER B 1 78 ? 0.817 14.173 31.134 1.00 27.54 77 SER B O 1
ATOM 1650 N N . PRO B 1 79 ? -1.053 13.905 32.353 1.00 29.27 78 PRO B N 1
ATOM 1651 C CA . PRO B 1 79 ? -1.627 15.154 31.844 1.00 28.71 78 PRO B CA 1
ATOM 1652 C C . PRO B 1 79 ? -0.753 16.400 32.084 1.00 26.21 78 PRO B C 1
ATOM 1653 O O . PRO B 1 79 ? -0.621 17.223 31.179 1.00 25.73 78 PRO B O 1
ATOM 1657 N N . SER B 1 80 ? -0.169 16.543 33.270 1.00 26.31 79 SER B N 1
ATOM 1658 C CA . SER B 1 80 ? 0.700 17.687 33.540 1.00 26.58 79 SER B CA 1
ATOM 1659 C C . SER B 1 80 ? 1.996 17.614 32.727 1.00 23.38 79 SER B C 1
ATOM 1660 O O . SER B 1 80 ? 2.504 18.634 32.262 1.00 20.98 79 SER B O 1
ATOM 1663 N N . GLN B 1 81 ? 2.533 16.408 32.570 1.00 23.79 80 GLN B N 1
ATOM 1664 C CA . GLN B 1 81 ? 3.726 16.217 31.760 1.00 21.78 80 GLN B CA 1
ATOM 1665 C C . GLN B 1 81 ? 3.426 16.539 30.299 1.00 18.86 80 GLN B C 1
ATOM 1666 O O . GLN B 1 81 ? 4.244 17.142 29.618 1.00 17.42 80 GLN B O 1
ATOM 1672 N N . PHE B 1 82 ? 2.254 16.131 29.822 1.00 18.75 81 PHE B N 1
ATOM 1673 C CA . PHE B 1 82 ? 1.867 16.408 28.440 1.00 16.51 81 PHE B CA 1
ATOM 1674 C C . PHE B 1 82 ? 1.772 17.914 28.189 1.00 22.12 81 PHE B C 1
ATOM 1675 O O . PHE B 1 82 ? 2.218 18.407 27.152 1.00 17.65 81 PHE B O 1
ATOM 1683 N N . LEU B 1 83 ? 1.193 18.645 29.139 1.00 22.20 82 LEU B N 1
ATOM 1684 C CA A LEU B 1 83 ? 1.077 20.090 29.009 0.68 20.42 82 LEU B CA 1
ATOM 1685 C CA B LEU B 1 83 ? 1.078 20.094 29.038 0.32 20.90 82 LEU B CA 1
ATOM 1686 C C . LEU B 1 83 ? 2.461 20.722 28.896 1.00 20.15 82 LEU B C 1
ATOM 1687 O O . LEU B 1 83 ? 2.665 21.634 28.099 1.00 18.05 82 LEU B O 1
ATOM 1696 N N . GLN B 1 84 ? 3.411 20.228 29.689 1.00 18.40 83 GLN B N 1
ATOM 1697 C CA . GLN B 1 84 ? 4.784 20.709 29.619 1.00 17.95 83 GLN B CA 1
ATOM 1698 C C . GLN B 1 84 ? 5.367 20.440 28.237 1.00 18.68 83 GLN B C 1
ATOM 1699 O O . GLN B 1 84 ? 5.987 21.316 27.632 1.00 16.39 83 GLN B O 1
ATOM 1705 N N . PHE B 1 85 ? 5.176 19.214 27.753 1.00 17.01 84 PHE B N 1
ATOM 1706 C CA . PHE B 1 85 ? 5.687 18.834 26.446 1.00 16.66 84 PHE B CA 1
ATOM 1707 C C . PHE B 1 85 ? 5.146 19.774 25.372 1.00 15.57 84 PHE B C 1
ATOM 1708 O O . PHE B 1 85 ? 5.893 20.267 24.538 1.00 12.75 84 PHE B O 1
ATOM 1716 N N . LYS B 1 86 ? 3.848 20.024 25.386 1.00 14.86 85 LYS B N 1
ATOM 1717 C CA A LYS B 1 86 ? 3.239 20.856 24.350 0.57 15.09 85 LYS B CA 1
ATOM 1718 C CA B LYS B 1 86 ? 3.253 20.848 24.342 0.43 15.31 85 LYS B CA 1
ATOM 1719 C C . LYS B 1 86 ? 3.776 22.284 24.379 1.00 16.66 85 LYS B C 1
ATOM 1720 O O . LYS B 1 86 ? 4.021 22.881 23.331 1.00 14.89 85 LYS B O 1
ATOM 1731 N N . THR B 1 87 ? 3.961 22.839 25.577 1.00 14.28 86 THR B N 1
ATOM 1732 C CA . THR B 1 87 ? 4.462 24.214 25.659 1.00 14.45 86 THR B CA 1
ATOM 1733 C C . THR B 1 87 ? 5.870 24.303 25.092 1.00 16.05 86 THR B C 1
ATOM 1734 O O . THR B 1 87 ? 6.197 25.243 24.370 1.00 13.32 86 THR B O 1
ATOM 1738 N N . TRP B 1 88 ? 6.709 23.325 25.423 1.00 13.06 87 TRP B N 1
ATOM 1739 C CA . TRP B 1 88 ? 8.073 23.320 24.908 1.00 14.22 87 TRP B CA 1
ATOM 1740 C C . TRP B 1 88 ? 8.138 22.986 23.421 1.00 12.15 87 TRP B C 1
ATOM 1741 O O . TRP B 1 88 ? 9.061 23.424 22.739 1.00 11.96 87 TRP B O 1
ATOM 1752 N N . TRP B 1 89 ? 7.176 22.209 22.921 1.00 13.65 88 TRP B N 1
ATOM 1753 C CA . TRP B 1 89 ? 7.085 21.959 21.487 1.00 13.04 88 TRP B CA 1
ATOM 1754 C C . TRP B 1 89 ? 6.850 23.312 20.820 1.00 14.12 88 TRP B C 1
ATOM 1755 O O . TRP B 1 89 ? 7.518 23.672 19.848 1.00 13.27 88 TRP B O 1
ATOM 1766 N N . ILE B 1 90 ? 5.896 24.067 21.359 1.00 11.94 89 ILE B N 1
ATOM 1767 C CA . ILE B 1 90 ? 5.540 25.355 20.780 1.00 14.85 89 ILE B CA 1
ATOM 1768 C C . ILE B 1 90 ? 6.716 26.319 20.879 1.00 16.47 89 ILE B C 1
ATOM 1769 O O . ILE B 1 90 ? 7.002 27.062 19.940 1.00 12.76 89 ILE B O 1
ATOM 1774 N N . ASP B 1 91 ? 7.428 26.271 22.000 1.00 12.37 90 ASP B N 1
ATOM 1775 C CA . ASP B 1 91 ? 8.620 27.098 22.163 1.00 13.58 90 ASP B CA 1
ATOM 1776 C C . ASP B 1 91 ? 9.665 26.780 21.089 1.00 13.59 90 ASP B C 1
ATOM 1777 O O . ASP B 1 91 ? 10.263 27.679 20.501 1.00 16.24 90 ASP B O 1
ATOM 1782 N N . GLY B 1 92 ? 9.890 25.493 20.832 1.00 13.42 91 GLY B N 1
ATOM 1783 C CA . GLY B 1 92 ? 10.890 25.098 19.857 1.00 15.69 91 GLY B CA 1
ATOM 1784 C C . GLY B 1 92 ? 10.469 25.520 18.464 1.00 17.11 91 GLY B C 1
ATOM 1785 O O . GLY B 1 92 ? 11.301 25.877 17.638 1.00 14.44 91 GLY B O 1
ATOM 1786 N N . VAL B 1 93 ? 9.166 25.479 18.201 1.00 12.34 92 VAL B N 1
ATOM 1787 C CA . VAL B 1 93 ? 8.647 25.906 16.904 1.00 12.26 92 VAL B CA 1
ATOM 1788 C C . VAL B 1 93 ? 8.893 27.409 16.692 1.00 12.92 92 VAL B C 1
ATOM 1789 O O . VAL B 1 93 ? 9.273 27.834 15.599 1.00 14.81 92 VAL B O 1
ATOM 1793 N N . GLN B 1 94 ? 8.698 28.215 17.730 1.00 14.00 93 GLN B N 1
ATOM 1794 C CA A GLN B 1 94 ? 8.937 29.659 17.629 0.56 19.71 93 GLN B CA 1
ATOM 1795 C CA C GLN B 1 94 ? 8.936 29.652 17.614 0.44 18.95 93 GLN B CA 1
ATOM 1796 C C . GLN B 1 94 ? 10.371 29.934 17.187 1.00 18.69 93 GLN B C 1
ATOM 1797 O O . GLN B 1 94 ? 10.624 30.728 16.283 1.00 18.40 93 GLN B O 1
ATOM 1808 N N . GLU B 1 95 ? 11.304 29.275 17.844 1.00 14.54 94 GLU B N 1
ATOM 1809 C CA A GLU B 1 95 ? 12.717 29.476 17.561 0.48 17.47 94 GLU B CA 1
ATOM 1810 C CA B GLU B 1 95 ? 12.718 29.467 17.567 0.52 17.46 94 GLU B CA 1
ATOM 1811 C C . GLU B 1 95 ? 13.077 28.951 16.176 1.00 18.93 94 GLU B C 1
ATOM 1812 O O . GLU B 1 95 ? 13.847 29.574 15.449 1.00 19.18 94 GLU B O 1
ATOM 1823 N N . GLN B 1 96 ? 12.511 27.806 15.808 1.00 16.29 95 GLN B N 1
ATOM 1824 C CA . GLN B 1 96 ? 12.812 27.208 14.514 1.00 16.25 95 GLN B CA 1
ATOM 1825 C C . GLN B 1 96 ? 12.310 28.075 13.364 1.00 16.69 95 GLN B C 1
ATOM 1826 O O . GLN B 1 96 ? 13.002 28.261 12.366 1.00 16.09 95 GLN B O 1
ATOM 1832 N N . VAL B 1 97 ? 11.089 28.586 13.491 1.00 15.79 96 VAL B N 1
ATOM 1833 C CA . VAL B 1 97 ? 10.527 29.439 12.458 1.00 17.91 96 VAL B CA 1
ATOM 1834 C C . VAL B 1 97 ? 11.382 30.700 12.287 1.00 19.13 96 VAL B C 1
ATOM 1835 O O . VAL B 1 97 ? 11.617 31.155 11.165 1.00 20.40 96 VAL B O 1
ATOM 1839 N N . ARG B 1 98 ? 11.851 31.252 13.402 1.00 17.47 97 ARG B N 1
ATOM 1840 C CA . ARG B 1 98 ? 12.745 32.401 13.354 1.00 19.53 97 ARG B CA 1
ATOM 1841 C C . ARG B 1 98 ? 14.013 32.094 12.550 1.00 18.78 97 ARG B C 1
ATOM 1842 O O . ARG B 1 98 ? 14.432 32.891 11.703 1.00 23.59 97 ARG B O 1
ATOM 1850 N N . ARG B 1 99 ? 14.630 30.949 12.831 1.00 18.07 98 ARG B N 1
ATOM 1851 C CA . ARG B 1 99 ? 15.818 30.528 12.089 1.00 22.32 98 ARG B CA 1
ATOM 1852 C C . ARG B 1 99 ? 15.492 30.274 10.616 1.00 20.20 98 ARG B C 1
ATOM 1853 O O . ARG B 1 99 ? 16.278 30.599 9.724 1.00 20.32 98 ARG B O 1
ATOM 1861 N N . ASN B 1 100 ? 14.337 29.670 10.361 1.00 16.89 99 ASN B N 1
ATOM 1862 C CA . ASN B 1 100 ? 13.920 29.418 8.988 1.00 15.11 99 ASN B CA 1
ATOM 1863 C C . ASN B 1 100 ? 13.786 30.728 8.206 1.00 21.76 99 ASN B C 1
ATOM 1864 O O . ASN B 1 100 ? 14.216 30.817 7.053 1.00 22.30 99 ASN B O 1
ATOM 1869 N N . ARG B 1 101 ? 13.187 31.742 8.831 1.00 19.59 100 ARG B N 1
ATOM 1870 C CA . ARG B 1 101 ? 12.951 33.013 8.140 1.00 23.93 100 ARG B CA 1
ATOM 1871 C C . ARG B 1 101 ? 14.260 33.743 7.865 1.00 28.48 100 ARG B C 1
ATOM 1872 O O . ARG B 1 101 ? 14.399 34.458 6.870 1.00 29.39 100 ARG B O 1
ATOM 1880 N N . ALA B 1 102 ? 15.221 33.551 8.757 1.00 28.43 101 ALA B N 1
ATOM 1881 C CA . ALA B 1 102 ? 16.477 34.293 8.718 1.00 26.56 101 ALA B CA 1
ATOM 1882 C C . ALA B 1 102 ? 17.531 33.604 7.866 1.00 32.97 101 ALA B C 1
ATOM 1883 O O . ALA B 1 102 ? 18.553 34.206 7.529 1.00 34.86 101 ALA B O 1
ATOM 1885 N N . ALA B 1 103 ? 17.290 32.338 7.535 1.00 30.11 102 ALA B N 1
ATOM 1886 C CA . ALA B 1 103 ? 18.214 31.566 6.712 1.00 28.03 102 ALA B CA 1
ATOM 1887 C C . ALA B 1 103 ? 18.351 32.181 5.328 1.00 28.54 102 ALA B C 1
ATOM 1888 O O . ALA B 1 103 ? 17.465 32.897 4.859 1.00 27.28 102 ALA B O 1
ATOM 1890 N N . ASN B 1 104 ? 19.474 31.901 4.680 1.00 30.50 103 ASN B N 1
ATOM 1891 C CA . ASN B 1 104 ? 19.704 32.379 3.326 1.00 36.39 103 ASN B CA 1
ATOM 1892 C C . ASN B 1 104 ? 20.016 31.229 2.376 1.00 41.85 103 ASN B C 1
ATOM 1893 O O . ASN B 1 104 ? 21.118 30.669 2.418 1.00 42.46 103 ASN B O 1
ATOM 1898 N N . PRO B 1 105 ? 19.048 30.869 1.518 1.00 39.19 104 PRO B N 1
ATOM 1899 C CA . PRO B 1 105 ? 17.721 31.493 1.411 1.00 38.16 104 PRO B CA 1
ATOM 1900 C C . PRO B 1 105 ? 16.814 31.028 2.542 1.00 31.41 104 PRO B C 1
ATOM 1901 O O . PRO B 1 105 ? 17.139 30.043 3.207 1.00 30.21 104 PRO B O 1
ATOM 1905 N N . PRO B 1 106 ? 15.685 31.721 2.760 1.00 29.07 105 PRO B N 1
ATOM 1906 C CA . PRO B 1 106 ? 14.789 31.292 3.834 1.00 23.19 105 PRO B CA 1
ATOM 1907 C C . PRO B 1 106 ? 14.326 29.857 3.606 1.00 25.10 105 PRO B C 1
ATOM 1908 O O . PRO B 1 106 ? 14.181 29.411 2.463 1.00 24.78 105 PRO B O 1
ATOM 1912 N N . VAL B 1 107 ? 14.109 29.132 4.692 1.00 20.26 106 VAL B N 1
ATOM 1913 C CA . VAL B 1 107 ? 13.600 27.780 4.598 1.00 21.25 106 VAL B CA 1
ATOM 1914 C C . VAL B 1 107 ? 12.091 27.889 4.711 1.00 19.51 106 VAL B C 1
ATOM 1915 O O . VAL B 1 107 ? 11.589 28.464 5.666 1.00 21.72 106 VAL B O 1
ATOM 1919 N N . ASN B 1 108 ? 11.377 27.366 3.720 1.00 19.31 107 ASN B N 1
ATOM 1920 C CA . ASN B 1 108 ? 9.927 27.543 3.646 1.00 25.34 107 ASN B CA 1
ATOM 1921 C C . ASN B 1 108 ? 9.143 26.492 4.446 1.00 22.91 107 ASN B C 1
ATOM 1922 O O . ASN B 1 108 ? 8.318 25.757 3.909 1.00 26.19 107 ASN B O 1
ATOM 1927 N N . ILE B 1 109 ? 9.426 26.434 5.742 1.00 14.72 108 ILE B N 1
ATOM 1928 C CA . ILE B 1 109 ? 8.725 25.562 6.680 1.00 12.87 108 ILE B CA 1
ATOM 1929 C C . ILE B 1 109 ? 8.219 26.470 7.801 1.00 14.59 108 ILE B C 1
ATOM 1930 O O . ILE B 1 109 ? 9.011 27.183 8.419 1.00 15.66 108 ILE B O 1
ATOM 1935 N N . ASP B 1 110 ? 6.903 26.483 8.027 1.00 12.50 109 ASP B N 1
ATOM 1936 C CA . ASP B 1 110 ? 6.289 27.342 9.034 1.00 15.51 109 ASP B CA 1
ATOM 1937 C C . ASP B 1 110 ? 5.698 26.481 10.152 1.00 15.11 109 ASP B C 1
ATOM 1938 O O . ASP B 1 110 ? 5.762 25.240 10.115 1.00 12.35 109 ASP B O 1
ATOM 1943 N N . ALA B 1 111 ? 5.123 27.150 11.139 1.00 12.52 110 ALA B N 1
ATOM 1944 C CA . ALA B 1 111 ? 4.625 26.518 12.353 1.00 13.61 110 ALA B CA 1
ATOM 1945 C C . ALA B 1 111 ? 3.527 25.499 12.065 1.00 9.57 110 ALA B C 1
ATOM 1946 O O . ALA B 1 111 ? 3.369 24.520 12.785 1.00 13.28 110 ALA B O 1
ATOM 1948 N N . ASP B 1 112 ? 2.762 25.720 10.999 1.00 9.52 111 ASP B N 1
ATOM 1949 C CA . ASP B 1 112 ? 1.679 24.780 10.693 1.00 9.42 111 ASP B CA 1
ATOM 1950 C C . ASP B 1 112 ? 2.224 23.388 10.365 1.00 12.64 111 ASP B C 1
ATOM 1951 O O . ASP B 1 112 ? 1.689 22.368 10.801 1.00 12.05 111 ASP B O 1
ATOM 1956 N N . GLN B 1 113 ? 3.304 23.361 9.602 1.00 9.59 112 GLN B N 1
ATOM 1957 C CA . GLN B 1 113 ? 3.948 22.106 9.232 1.00 10.66 112 GLN B CA 1
ATOM 1958 C C . GLN B 1 113 ? 4.659 21.446 10.425 1.00 13.78 112 GLN B C 1
ATOM 1959 O O . GLN B 1 113 ? 4.603 20.221 10.610 1.00 12.18 112 GLN B O 1
ATOM 1965 N N . LEU B 1 114 ? 5.311 22.263 11.239 1.00 12.87 113 LEU B N 1
ATOM 1966 C CA . LEU B 1 114 ? 6.018 21.770 12.422 1.00 11.66 113 LEU B CA 1
ATOM 1967 C C . LEU B 1 114 ? 5.083 21.298 13.534 1.00 15.67 113 LEU B C 1
ATOM 1968 O O . LEU B 1 114 ? 5.467 20.471 14.351 1.00 15.67 113 LEU B O 1
ATOM 1973 N N . LEU B 1 115 ? 3.860 21.820 13.568 1.00 12.43 114 LEU B N 1
ATOM 1974 C CA . LEU B 1 115 ? 2.869 21.368 14.547 1.00 15.39 114 LEU B CA 1
ATOM 1975 C C . LEU B 1 115 ? 1.870 20.346 13.985 1.00 12.18 114 LEU B C 1
ATOM 1976 O O . LEU B 1 115 ? 1.136 19.702 14.736 1.00 14.87 114 LEU B O 1
ATOM 1981 N N . GLY B 1 116 ? 1.826 20.217 12.668 1.00 12.74 115 GLY B N 1
ATOM 1982 C CA . GLY B 1 116 ? 0.901 19.302 12.026 1.00 10.14 115 GLY B CA 1
ATOM 1983 C C . GLY B 1 116 ? -0.534 19.795 12.121 1.00 12.52 115 GLY B C 1
ATOM 1984 O O . GLY B 1 116 ? -1.425 19.040 12.489 1.00 13.79 115 GLY B O 1
ATOM 1985 N N . ILE B 1 117 ? -0.760 21.062 11.786 1.00 11.18 116 ILE B N 1
ATOM 1986 C CA . ILE B 1 117 ? -2.091 21.662 11.900 1.00 12.83 116 ILE B CA 1
ATOM 1987 C C . ILE B 1 117 ? -2.442 22.482 10.656 1.00 16.52 116 ILE B C 1
ATOM 1988 O O . ILE B 1 117 ? -1.594 22.726 9.799 1.00 12.95 116 ILE B O 1
ATOM 1993 N N . GLY B 1 118 ? -3.704 22.879 10.544 1.00 11.51 117 GLY B N 1
ATOM 1994 C CA . GLY B 1 118 ? -4.107 23.783 9.480 1.00 12.39 117 GLY B CA 1
ATOM 1995 C C . GLY B 1 118 ? -4.501 23.076 8.200 1.00 14.65 117 GLY B C 1
ATOM 1996 O O . GLY B 1 118 ? -4.384 21.857 8.087 1.00 12.69 117 GLY B O 1
ATOM 1997 N N . GLN B 1 119 ? -4.952 23.862 7.228 1.00 12.30 118 GLN B N 1
ATOM 1998 C CA A GLN B 1 119 ? -5.474 23.369 5.952 0.45 13.70 118 GLN B CA 1
ATOM 1999 C CA B GLN B 1 119 ? -5.496 23.293 5.996 0.55 12.94 118 GLN B CA 1
ATOM 2000 C C . GLN B 1 119 ? -4.493 22.506 5.162 1.00 12.81 118 GLN B C 1
ATOM 2001 O O . GLN B 1 119 ? -4.893 21.610 4.422 1.00 15.37 118 GLN B O 1
ATOM 2012 N N . ASN B 1 120 ? -3.201 22.810 5.295 1.00 12.54 119 ASN B N 1
ATOM 2013 C CA . ASN B 1 120 ? -2.177 22.112 4.523 1.00 10.99 119 ASN B CA 1
ATOM 2014 C C . ASN B 1 120 ? -1.481 20.939 5.217 1.00 13.95 119 ASN B C 1
ATOM 2015 O O . ASN B 1 120 ? -0.854 20.117 4.555 1.00 11.96 119 ASN B O 1
ATOM 2020 N N . TRP B 1 121 ? -1.581 20.846 6.540 1.00 12.19 120 TRP B N 1
ATOM 2021 C CA . TRP B 1 121 ? -0.783 19.848 7.259 1.00 11.50 120 TRP B CA 1
ATOM 2022 C C . TRP B 1 121 ? -1.502 19.110 8.381 1.00 11.98 120 TRP B C 1
ATOM 2023 O O . TRP B 1 121 ? -0.873 18.400 9.162 1.00 14.18 120 TRP B O 1
ATOM 2034 N N . SER B 1 122 ? -2.816 19.253 8.470 1.00 13.99 121 SER B N 1
ATOM 2035 C CA . SER B 1 122 ? -3.503 18.654 9.606 1.00 14.60 121 SER B CA 1
ATOM 2036 C C . SER B 1 122 ? -3.720 17.141 9.473 1.00 16.50 121 SER B C 1
ATOM 2037 O O . SER B 1 122 ? -3.867 16.458 10.484 1.00 18.51 121 SER B O 1
ATOM 2040 N N . THR B 1 123 ? -3.765 16.620 8.249 1.00 13.15 122 THR B N 1
ATOM 2041 C CA . THR B 1 123 ? -4.015 15.186 8.064 1.00 15.44 122 THR B CA 1
ATOM 2042 C C . THR B 1 123 ? -2.735 14.358 7.996 1.00 14.10 122 THR B C 1
ATOM 2043 O O . THR B 1 123 ? -1.673 14.850 7.614 1.00 13.14 122 THR B O 1
ATOM 2047 N N . ILE B 1 124 ? -2.852 13.092 8.367 1.00 12.93 123 ILE B N 1
ATOM 2048 C CA . ILE B 1 124 ? -1.728 12.166 8.251 1.00 14.53 123 ILE B CA 1
ATOM 2049 C C . ILE B 1 124 ? -1.235 12.081 6.806 1.00 14.68 123 ILE B C 1
ATOM 2050 O O . ILE B 1 124 ? -0.034 12.078 6.550 1.00 14.48 123 ILE B O 1
ATOM 2055 N N . SER B 1 125 ? -2.155 12.028 5.846 1.00 14.09 124 SER B N 1
ATOM 2056 C CA . SER B 1 125 ? -1.711 11.923 4.458 1.00 14.14 124 SER B CA 1
ATOM 2057 C C . SER B 1 125 ? -0.902 13.126 3.988 1.00 16.07 124 SER B C 1
ATOM 2058 O O . SER B 1 125 ? 0.055 12.976 3.232 1.00 15.40 124 SER B O 1
ATOM 2061 N N . GLN B 1 126 ? -1.285 14.313 4.436 1.00 13.64 125 GLN B N 1
ATOM 2062 C CA . GLN B 1 126 ? -0.516 15.504 4.126 1.00 13.43 125 GLN B CA 1
ATOM 2063 C C . GLN B 1 126 ? 0.839 15.452 4.814 1.00 12.51 125 GLN B C 1
ATOM 2064 O O . GLN B 1 126 ? 1.869 15.678 4.185 1.00 13.52 125 GLN B O 1
ATOM 2070 N N . GLN B 1 127 ? 0.854 15.140 6.104 1.00 10.61 126 GLN B N 1
ATOM 2071 C CA . GLN B 1 127 ? 2.120 15.115 6.832 1.00 13.39 126 GLN B CA 1
ATOM 2072 C C . GLN B 1 127 ? 3.082 14.069 6.274 1.00 14.31 126 GLN B C 1
ATOM 2073 O O . GLN B 1 127 ? 4.296 14.233 6.347 1.00 14.97 126 GLN B O 1
ATOM 2079 N N . ALA B 1 128 ? 2.545 12.993 5.715 1.00 11.85 127 ALA B N 1
ATOM 2080 C CA . ALA B 1 128 ? 3.393 11.928 5.188 1.00 13.47 127 ALA B CA 1
ATOM 2081 C C . ALA B 1 128 ? 4.243 12.404 4.008 1.00 13.45 127 ALA B C 1
ATOM 2082 O O . ALA B 1 128 ? 5.232 11.759 3.659 1.00 17.37 127 ALA B O 1
ATOM 2084 N N . LEU B 1 129 ? 3.872 13.541 3.415 1.00 12.73 128 LEU B N 1
ATOM 2085 C CA . LEU B 1 129 ? 4.601 14.093 2.264 1.00 13.99 128 LEU B CA 1
ATOM 2086 C C . LEU B 1 129 ? 5.690 15.077 2.696 1.00 15.32 128 LEU B C 1
ATOM 2087 O O . LEU B 1 129 ? 6.399 15.648 1.868 1.00 16.18 128 LEU B O 1
ATOM 2105 N N . GLN B 1 131 ? 9.006 16.774 3.672 1.00 17.57 130 GLN B N 1
ATOM 2106 C CA A GLN B 1 131 ? 10.354 16.506 3.186 0.47 18.31 130 GLN B CA 1
ATOM 2107 C CA B GLN B 1 131 ? 10.354 16.514 3.188 0.53 18.26 130 GLN B CA 1
ATOM 2108 C C . GLN B 1 131 ? 11.342 16.272 4.332 1.00 17.46 130 GLN B C 1
ATOM 2109 O O . GLN B 1 131 ? 11.030 16.505 5.502 1.00 16.60 130 GLN B O 1
ATOM 2120 N N . ASN B 1 132 ? 12.533 15.798 3.991 1.00 16.13 131 ASN B N 1
ATOM 2121 C CA . ASN B 1 132 ? 13.527 15.475 5.014 1.00 18.01 131 ASN B CA 1
ATOM 2122 C C . ASN B 1 132 ? 13.816 16.599 5.999 1.00 16.93 131 ASN B C 1
ATOM 2123 O O . ASN B 1 132 ? 13.904 16.357 7.201 1.00 18.56 131 ASN B O 1
ATOM 2128 N N . GLU B 1 133 ? 13.999 17.815 5.496 1.00 14.98 132 GLU B N 1
ATOM 2129 C CA . GLU B 1 133 ? 14.377 18.923 6.372 1.00 19.28 132 GLU B CA 1
ATOM 2130 C C . GLU B 1 133 ? 13.304 19.162 7.433 1.00 19.88 132 GLU B C 1
ATOM 2131 O O . GLU B 1 133 ? 13.621 19.349 8.602 1.00 15.52 132 GLU B O 1
ATOM 2137 N N . ALA B 1 134 ? 12.038 19.143 7.021 1.00 15.77 133 ALA B N 1
ATOM 2138 C CA . ALA B 1 134 ? 10.926 19.284 7.956 1.00 11.55 133 ALA B CA 1
ATOM 2139 C C . ALA B 1 134 ? 10.871 18.162 9.004 1.00 14.49 133 ALA B C 1
ATOM 2140 O O . ALA B 1 134 ? 10.695 18.431 10.188 1.00 16.23 133 ALA B O 1
ATOM 2142 N N . ILE B 1 135 ? 11.053 16.913 8.581 1.00 15.24 134 ILE B N 1
ATOM 2143 C CA . ILE B 1 135 ? 11.111 15.790 9.511 1.00 15.53 134 ILE B CA 1
ATOM 2144 C C . ILE B 1 135 ? 12.219 15.994 10.548 1.00 15.29 134 ILE B C 1
ATOM 2145 O O . ILE B 1 135 ? 12.031 15.747 11.737 1.00 15.52 134 ILE B O 1
ATOM 2150 N N . GLU B 1 136 ? 13.381 16.436 10.084 1.00 14.40 135 GLU B N 1
ATOM 2151 C CA . GLU B 1 136 ? 14.508 16.675 10.978 1.00 15.18 135 GLU B CA 1
ATOM 2152 C C . GLU B 1 136 ? 14.230 17.796 11.973 1.00 15.83 135 GLU B C 1
ATOM 2153 O O . GLU B 1 136 ? 14.583 17.693 13.145 1.00 16.06 135 GLU B O 1
ATOM 2159 N N . GLN B 1 137 ? 13.613 18.870 11.501 1.00 14.66 136 GLN B N 1
ATOM 2160 C CA . GLN B 1 137 ? 13.254 19.970 12.386 1.00 15.96 136 GLN B CA 1
ATOM 2161 C C . GLN B 1 137 ? 12.252 19.520 13.440 1.00 16.25 136 GLN B C 1
ATOM 2162 O O . GLN B 1 137 ? 12.429 19.821 14.613 1.00 12.81 136 GLN B O 1
ATOM 2168 N N . VAL B 1 138 ? 11.217 18.792 13.026 1.00 15.24 137 VAL B N 1
ATOM 2169 C CA . VAL B 1 138 ? 10.230 18.260 13.975 1.00 15.41 137 VAL B CA 1
ATOM 2170 C C . VAL B 1 138 ? 10.900 17.343 15.007 1.00 16.18 137 VAL B C 1
ATOM 2171 O O . VAL B 1 138 ? 10.622 17.434 16.202 1.00 15.05 137 VAL B O 1
ATOM 2175 N N . ARG B 1 139 ? 11.796 16.477 14.550 1.00 14.22 138 ARG B N 1
ATOM 2176 C CA . ARG B 1 139 ? 12.483 15.554 15.466 1.00 16.01 138 ARG B CA 1
ATOM 2177 C C . ARG B 1 139 ? 13.258 16.301 16.548 1.00 14.82 138 ARG B C 1
ATOM 2178 O O . ARG B 1 139 ? 13.141 15.991 17.741 1.00 15.59 138 ARG B O 1
ATOM 2186 N N . ALA B 1 140 ? 14.061 17.274 16.130 1.00 14.71 139 ALA B N 1
ATOM 2187 C CA . ALA B 1 140 ? 14.888 18.021 17.081 1.00 20.04 139 ALA B CA 1
ATOM 2188 C C . ALA B 1 140 ? 14.024 18.820 18.058 1.00 18.53 139 ALA B C 1
ATOM 2189 O O . ALA B 1 140 ? 14.293 18.863 19.255 1.00 14.89 139 ALA B O 1
ATOM 2191 N N . ILE B 1 141 ? 12.972 19.440 17.537 1.00 17.15 140 ILE B N 1
ATOM 2192 C CA . ILE B 1 141 ? 12.080 20.248 18.365 1.00 13.56 140 ILE B CA 1
ATOM 2193 C C . ILE B 1 141 ? 11.395 19.380 19.418 1.00 14.45 140 ILE B C 1
ATOM 2194 O O . ILE B 1 141 ? 11.329 19.751 20.596 1.00 15.33 140 ILE B O 1
ATOM 2199 N N . CYS B 1 142 ? 10.901 18.216 19.001 1.00 13.35 141 CYS B N 1
ATOM 2200 C CA . CYS B 1 142 ? 10.145 17.372 19.918 1.00 17.71 141 CYS B CA 1
ATOM 2201 C C . CYS B 1 142 ? 11.026 16.631 20.919 1.00 16.90 141 CYS B C 1
ATOM 2202 O O . CYS B 1 142 ? 10.627 16.432 22.061 1.00 15.57 141 CYS B O 1
ATOM 2205 N N . LEU B 1 143 ? 12.218 16.221 20.504 1.00 15.28 142 LEU B N 1
ATOM 2206 C CA . LEU B 1 143 ? 13.139 15.622 21.464 1.00 15.48 142 LEU B CA 1
ATOM 2207 C C . LEU B 1 143 ? 13.535 16.631 22.532 1.00 17.37 142 LEU B C 1
ATOM 2208 O O . LEU B 1 143 ? 13.620 16.295 23.718 1.00 20.68 142 LEU B O 1
ATOM 2213 N N . ARG B 1 144 ? 13.799 17.864 22.113 1.00 16.80 143 ARG B N 1
ATOM 2214 C CA . ARG B 1 144 ? 14.107 18.944 23.053 1.00 15.98 143 ARG B CA 1
ATOM 2215 C C . ARG B 1 144 ? 12.928 19.197 23.993 1.00 16.42 143 ARG B C 1
ATOM 2216 O O . ARG B 1 144 ? 13.117 19.375 25.191 1.00 16.54 143 ARG B O 1
ATOM 2224 N N . ALA B 1 145 ? 11.718 19.223 23.445 1.00 14.12 144 ALA B N 1
ATOM 2225 C CA . ALA B 1 145 ? 10.522 19.462 24.248 1.00 15.46 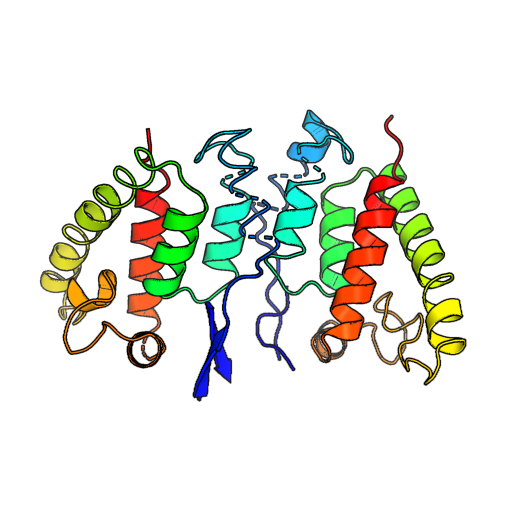144 ALA B CA 1
ATOM 2226 C C . ALA B 1 145 ? 10.358 18.380 25.302 1.00 19.50 144 ALA B C 1
ATOM 2227 O O . ALA B 1 145 ? 9.988 18.657 26.440 1.00 17.81 144 ALA B O 1
ATOM 2229 N N . TRP B 1 146 ? 10.614 17.135 24.912 1.00 13.70 145 TRP B N 1
ATOM 2230 C CA . TRP B 1 146 ? 10.493 16.029 25.849 1.00 13.86 145 TRP B CA 1
ATOM 2231 C C . TRP B 1 146 ? 11.542 16.186 26.958 1.00 16.21 145 TRP B C 1
ATOM 2232 O O . TRP B 1 146 ? 11.249 16.020 28.151 1.00 18.51 145 TRP B O 1
ATOM 2243 N N . GLU B 1 147 ? 12.757 16.553 26.572 1.00 20.23 146 GLU B N 1
ATOM 2244 C CA A GLU B 1 147 ? 13.865 16.709 27.515 0.55 21.46 146 GLU B CA 1
ATOM 2245 C CA B GLU B 1 147 ? 13.846 16.688 27.535 0.45 21.30 146 GLU B CA 1
ATOM 2246 C C . GLU B 1 147 ? 13.616 17.839 28.512 1.00 24.20 146 GLU B C 1
ATOM 2247 O O . GLU B 1 147 ? 14.181 17.859 29.623 1.00 22.16 146 GLU B O 1
ATOM 2258 N N . LYS B 1 148 ? 12.779 18.792 28.117 1.00 19.27 147 LYS B N 1
ATOM 2259 C CA . LYS B 1 148 ? 12.495 19.935 28.977 1.00 21.55 147 LYS B CA 1
ATOM 2260 C C . LYS B 1 148 ? 11.353 19.686 29.963 1.00 25.39 147 LYS B C 1
ATOM 2261 O O . LYS B 1 148 ? 11.051 20.542 30.802 1.00 25.56 147 LYS B O 1
ATOM 2267 N N . ILE B 1 149 ? 10.736 18.509 29.883 1.00 19.40 148 ILE B N 1
ATOM 2268 C CA . ILE B 1 149 ? 9.708 18.151 30.851 1.00 25.03 148 ILE B CA 1
ATOM 2269 C C . ILE B 1 149 ? 10.348 18.117 32.242 1.00 35.14 148 ILE B C 1
ATOM 2270 O O . ILE B 1 149 ? 11.337 17.415 32.464 1.00 32.41 148 ILE B O 1
ATOM 2275 N N . GLN B 1 150 ? 9.799 18.890 33.172 1.00 37.67 149 GLN B N 1
ATOM 2276 C CA . GLN B 1 150 ? 10.328 18.909 34.535 1.00 48.40 149 GLN B CA 1
ATOM 2277 C C . GLN B 1 150 ? 9.369 18.252 35.519 1.00 51.94 149 GLN B C 1
ATOM 2278 O O . GLN B 1 150 ? 9.353 17.029 35.653 1.00 55.24 149 GLN B O 1
#

Foldseek 3Di:
DAPDALHDDDADDPVLVVLVCCVVQNLQHPVLVVLVCVLVVDQDFLVNLLSNLVSNDDPLLSVQLVVQLLVLQVVVQVVQVPDVVHNPDHSCRLNQDDPQGVDPVNNRYHDVSSVSSSVSNSVSSNRGDDD/DWDPVVPIDDDADDPVLVVLVCCVVANLPGPSLVVVVCVLVVDQDFLVNLLSNLVSNDDPLLSVQLVVQLVVLQVVVQVCQVVDVVRNPDHSCRLNQHDPQGVDPNNNSPDDVSSVSSSVSNSVSSNRRD

Sequence (261 aa):
PVTLEPARYKSFSIKLKDKEGVKQYGPNSPYRTLLDSIAHHGHRLIPYDWEILAKSSLSPSQFLQFKTWWIDGVQEEQVRRNRAANPPVNIDDADDQLLGIGQNWSTISQQALQNEAIEQVRAICLRAWEKIQDPPVTLEVEARYKSFSIKLKDKEEGVKQQYGPNSPYRTLLDSIAHGHHRLIPYDWEILAKSSLSPSQFLLQFKKTWWIDGVQQEEQVRRNRAANPPVNIDADQLLGIGQQNWSTISQQALQQNEAIEQVRAICLR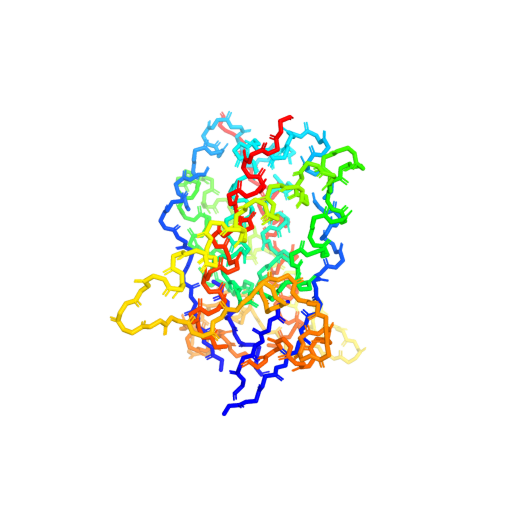AWEEKIQ

Solvent-accessible surface area: 13958 Å² total

Radius of gyration: 20.33 Å; Cα contacts (8 Å, |Δi|>4): 358; chains: 2; bounding box: 36×64×42 Å

Organism: Homo sapiens (NCBI:txid9606)

InterPro domains:
  IPR000467 G-patch domain [PF01585] (891-933)
  IPR000467 G-patch domain [PS50174] (890-936)
  IPR000467 G-patch domain [SM00443] (888-934)
  IPR000477 Reverse transcriptase domain [PF00078] (999-1109)
  IPR000477 Reverse transcriptase domain [PS50878] (980-1117)
  IPR001878 Zinc finger, CCHC-type [PF00098] (544-560)
  IPR001878 Zinc finger, CCHC-type [PS50158] (545-560)
  IPR001878 Zinc finger, CCHC-type [SM00343] (545-561)
  IPR001878 Zinc finger, CCHC-type [SM00343] (581-597)
  IPR001969 Aspartic peptidase, active site [PS00141] (802-813)
  IPR001995 Peptidase A2A, retrovirus, catalytic [PS50175] (800-875)
  IPR003322 Beta-retroviral matrix protein [PF02337] (12-93)
  IPR008916 Retrovirus capsid, C-terminal [G3DSA:1.10.1200.30] (431-534)
  IPR008919 Retrovirus capsid, N-terminal [G3DSA:1.10.375.10] (256-430)
  IPR008919 Retrovirus capsid, N-terminal [SSF47943] (255-434)
  IPR010999 Retroviral matrix protein [SSF47836] (1-95)
  IPR018061 Retropepsins [PF00077] (786-883)
  IPR021109 Aspartic peptidase domain superfamily [G3DSA:2.40.70.10] (780-889)
  IPR021109 Aspartic peptidase domain superfamily [SSF50630] (785-923)
  IPR029054 dUTPase-like [PF00692] (668-756)

Nearest PDB structures (foldseek):
  6sa9-assembly1_B  TM=1.008E+00  e=1.621E-19  Homo sapiens
  6sa9-assembly1_A  TM=9.757E-01  e=7.563E-18  Homo sapiens
  6ssj-assembly1_A  TM=9.782E-01  e=5.307E-17  Homo sapiens
  6ssk-assembly1_C  TM=9.806E-01  e=3.166E-16  Homo sapiens
  8c9m-assembly1_A  TM=9.438E-01  e=7.309E-15  Human endogenous retrovirus K

Secondary structure (DSSP, 8-state):
-BSS----B-PPP------HHHHHH-TTS---HHHHHHHHHS---HHHHHHHHHHHS-HHHHHHHHHHHHHHHHHHHHHHHHSSSPP---HHHHHT-HHHHSSHHHHT--HHHHHHHHHHHHHHHHTPPP-/-EEE---EEE-PPP------HHHHHH-TTS---HHHHHHHHHSB--HHHHHHHHHHHS-HHHHHHHHHHHHHHHHHHHHHHHHSSSPP---HHHHHT-HHHHSSHHHHT--HHHHHHHHHHHHHHHHT--